Protein AF-A0A386WVN8-F1 (afdb_monomer_lite)

Structure (mmCIF, N/CA/C/O backbone):
data_AF-A0A386WVN8-F1
#
_entry.id   AF-A0A386WVN8-F1
#
loop_
_atom_site.group_PDB
_atom_site.id
_atom_site.type_symbol
_atom_site.label_atom_id
_atom_site.label_alt_id
_atom_site.label_comp_id
_atom_site.label_asym_id
_atom_site.label_entity_id
_atom_site.label_seq_id
_atom_site.pdbx_PDB_ins_code
_atom_site.Cartn_x
_atom_site.Cartn_y
_atom_site.Cartn_z
_atom_site.occupancy
_atom_site.B_iso_or_equiv
_atom_site.auth_seq_id
_atom_site.auth_comp_id
_atom_site.auth_asym_id
_atom_site.auth_atom_id
_atom_site.pdbx_PDB_model_num
ATOM 1 N N . MET A 1 1 ? 14.504 25.979 22.689 1.00 53.88 1 MET A N 1
ATOM 2 C CA . MET A 1 1 ? 13.770 24.844 23.282 1.00 53.88 1 MET A CA 1
ATOM 3 C C . MET A 1 1 ? 13.562 23.811 22.187 1.00 53.88 1 MET A C 1
ATOM 5 O O . MET A 1 1 ? 12.735 24.031 21.316 1.00 53.88 1 MET A O 1
ATOM 9 N N . THR A 1 2 ? 14.384 22.764 22.147 1.00 70.00 2 THR A N 1
ATOM 10 C CA . THR A 1 2 ? 14.218 21.637 21.219 1.00 70.00 2 THR A CA 1
ATOM 11 C C . THR A 1 2 ? 13.253 20.650 21.865 1.00 70.00 2 THR A C 1
ATOM 13 O O . THR A 1 2 ? 13.638 19.952 22.799 1.00 70.00 2 THR A O 1
ATOM 16 N N . SER A 1 3 ? 11.993 20.628 21.428 1.00 70.69 3 SER A N 1
ATOM 17 C CA . SER A 1 3 ? 11.069 19.570 21.837 1.00 70.69 3 SER A CA 1
ATOM 18 C C . SER A 1 3 ? 11.559 18.257 21.242 1.00 70.69 3 SER A C 1
ATOM 20 O O . SER A 1 3 ? 11.435 18.029 20.039 1.00 70.69 3 SER A O 1
ATOM 22 N N . THR A 1 4 ? 12.151 17.414 22.084 1.00 76.81 4 THR A N 1
ATOM 23 C CA . THR A 1 4 ? 12.425 16.016 21.766 1.00 76.81 4 THR A CA 1
ATOM 24 C C . THR A 1 4 ? 11.088 15.363 21.445 1.00 76.81 4 THR A C 1
ATOM 26 O O . THR A 1 4 ? 10.272 15.130 22.331 1.00 76.81 4 THR A O 1
ATOM 29 N N . THR A 1 5 ? 10.823 15.160 20.159 1.00 77.25 5 THR A N 1
ATOM 30 C CA . THR A 1 5 ? 9.641 14.429 19.705 1.00 77.25 5 THR A CA 1
ATOM 31 C C . THR A 1 5 ? 9.936 12.959 19.959 1.00 77.25 5 THR A C 1
ATOM 33 O O . THR A 1 5 ? 10.669 12.341 19.190 1.00 77.25 5 THR A O 1
ATOM 36 N N . GLU A 1 6 ? 9.460 12.423 21.085 1.00 82.00 6 GLU A N 1
ATOM 37 C CA . GLU A 1 6 ? 9.491 10.981 21.326 1.00 82.00 6 GLU A CA 1
ATOM 38 C C . GLU A 1 6 ? 8.760 10.283 20.178 1.00 82.00 6 GLU A C 1
ATOM 40 O O . GLU A 1 6 ? 7.658 10.680 19.789 1.00 82.00 6 GLU A O 1
ATOM 45 N N . ALA A 1 7 ? 9.412 9.280 19.589 1.00 81.31 7 ALA A N 1
ATOM 46 C CA . ALA A 1 7 ? 8.812 8.482 18.536 1.00 81.31 7 ALA A CA 1
ATOM 47 C C . ALA A 1 7 ? 7.538 7.832 19.087 1.00 81.31 7 ALA A C 1
ATOM 49 O O . ALA A 1 7 ? 7.594 7.094 20.072 1.00 81.31 7 ALA A O 1
ATOM 50 N N . GLU A 1 8 ? 6.388 8.133 18.476 1.00 83.25 8 GLU A N 1
ATOM 51 C CA . GLU A 1 8 ? 5.136 7.477 18.846 1.00 83.25 8 GLU A CA 1
ATOM 52 C C . GLU A 1 8 ? 5.317 5.952 18.737 1.00 83.25 8 GLU A C 1
ATOM 54 O O . GLU A 1 8 ? 5.850 5.486 17.724 1.00 83.25 8 GLU A O 1
ATOM 59 N N . PRO A 1 9 ? 4.883 5.173 19.745 1.00 89.88 9 PRO A N 1
ATOM 60 C CA . PRO A 1 9 ? 5.007 3.721 19.712 1.00 89.88 9 PRO A CA 1
ATOM 61 C C . PRO A 1 9 ? 4.261 3.138 18.503 1.00 89.88 9 PRO A C 1
ATOM 63 O O . PRO A 1 9 ? 3.168 3.597 18.155 1.00 89.88 9 PRO A O 1
ATOM 66 N N . ASP A 1 10 ? 4.849 2.123 17.865 1.00 93.88 10 ASP A N 1
ATOM 67 C CA . ASP A 1 10 ? 4.237 1.434 16.729 1.00 93.88 10 ASP A CA 1
ATOM 68 C C . ASP A 1 10 ? 3.003 0.646 17.187 1.00 93.88 10 ASP A C 1
ATOM 70 O O . ASP A 1 10 ? 3.092 -0.262 18.010 1.00 93.88 10 ASP A O 1
ATOM 74 N N . VAL A 1 11 ? 1.840 1.013 16.643 1.00 96.69 11 VAL A N 1
ATOM 75 C CA . VAL A 1 11 ? 0.572 0.304 16.853 1.00 96.69 11 VAL A CA 1
ATOM 76 C C . VAL A 1 11 ? 0.488 -0.882 15.896 1.00 96.69 11 VAL A C 1
ATOM 78 O O . VAL A 1 11 ? 0.666 -0.713 14.687 1.00 96.69 11 VAL A O 1
ATOM 81 N N . THR A 1 12 ? 0.192 -2.058 16.442 1.00 96.25 12 THR A N 1
ATOM 82 C CA . THR A 1 12 ? 0.133 -3.344 15.730 1.00 96.25 12 THR A CA 1
ATOM 83 C C . THR A 1 12 ? -1.304 -3.782 15.422 1.00 96.25 12 THR A C 1
ATOM 85 O O . THR A 1 12 ? -2.267 -3.218 15.942 1.00 96.25 12 THR A O 1
ATOM 88 N N . ASP A 1 13 ? -1.465 -4.823 14.600 1.00 95.44 13 ASP A N 1
ATOM 89 C CA . ASP A 1 13 ? -2.779 -5.430 14.326 1.00 95.44 13 ASP A CA 1
ATOM 90 C C . ASP A 1 13 ? -3.377 -6.122 15.568 1.00 95.44 13 ASP A C 1
ATOM 92 O O . ASP A 1 13 ? -4.600 -6.154 15.745 1.00 95.44 13 ASP A O 1
ATOM 96 N N . ASP A 1 14 ? -2.530 -6.584 16.491 1.00 96.62 14 ASP A N 1
ATOM 97 C CA . ASP A 1 14 ? -2.961 -7.119 17.786 1.00 96.62 14 ASP A CA 1
ATOM 98 C C . ASP A 1 14 ? -3.571 -6.022 18.671 1.00 96.62 14 ASP A C 1
ATOM 100 O O . ASP A 1 14 ? -4.564 -6.256 19.366 1.00 96.62 14 ASP A O 1
ATOM 104 N N . ASP A 1 15 ? -3.036 -4.796 18.611 1.00 97.00 15 ASP A N 1
ATOM 105 C CA . ASP A 1 15 ? -3.606 -3.646 19.320 1.00 97.00 15 ASP A CA 1
ATOM 106 C C . ASP A 1 15 ? -4.994 -3.285 18.794 1.00 97.00 15 ASP A C 1
ATOM 108 O O . ASP A 1 15 ? -5.882 -2.952 19.584 1.00 97.00 15 ASP A O 1
ATOM 112 N N . VAL A 1 16 ? -5.188 -3.365 17.473 1.00 97.81 16 VAL A N 1
ATOM 113 C CA . VAL A 1 16 ? -6.493 -3.152 16.833 1.00 97.81 16 VAL A CA 1
ATOM 114 C C . VAL A 1 16 ? -7.476 -4.222 17.296 1.00 97.81 16 VAL A C 1
ATOM 116 O O . VAL A 1 16 ? -8.523 -3.879 17.839 1.00 97.81 16 VAL A O 1
ATOM 119 N N . THR A 1 17 ? -7.095 -5.498 17.196 1.00 97.25 17 THR A N 1
ATOM 120 C CA . THR A 1 17 ? -7.925 -6.640 17.617 1.00 97.25 17 THR A CA 1
ATOM 121 C C . THR A 1 17 ? -8.328 -6.537 19.090 1.00 97.25 17 THR A C 1
ATOM 123 O O . THR A 1 17 ? -9.476 -6.795 19.454 1.00 97.25 17 THR A O 1
ATOM 126 N N . ARG A 1 18 ? -7.394 -6.141 19.964 1.00 97.88 18 ARG A N 1
ATOM 127 C CA . ARG A 1 18 ? -7.670 -5.917 21.388 1.00 97.88 18 ARG A CA 1
ATOM 128 C C . A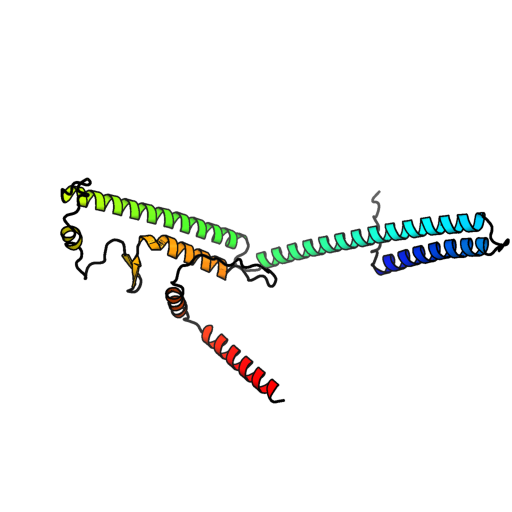RG A 1 18 ? -8.667 -4.779 21.596 1.00 97.88 18 ARG A C 1
ATOM 130 O O . ARG A 1 18 ? -9.622 -4.951 22.344 1.00 97.88 18 ARG A O 1
ATOM 137 N N . ALA A 1 19 ? -8.469 -3.640 20.934 1.00 96.75 19 ALA A N 1
ATOM 138 C CA . ALA A 1 19 ? -9.358 -2.491 21.083 1.00 96.75 19 ALA A CA 1
ATOM 139 C C . ALA A 1 19 ? -10.767 -2.760 20.521 1.00 96.75 19 ALA A C 1
ATOM 141 O O . ALA A 1 19 ? -11.752 -2.277 21.075 1.00 96.75 19 ALA A O 1
ATOM 142 N N . GLU A 1 20 ? -10.878 -3.541 19.445 1.00 98.06 20 GLU A N 1
ATOM 143 C CA . GLU A 1 20 ? -12.162 -3.994 18.903 1.00 98.06 20 GLU A CA 1
ATOM 144 C C . GLU A 1 20 ? -12.883 -4.934 19.868 1.00 98.06 20 GLU A C 1
ATOM 146 O O . GLU A 1 20 ? -14.073 -4.752 20.111 1.00 98.06 20 GLU A O 1
ATOM 151 N N . ARG A 1 21 ? -12.158 -5.872 20.487 1.00 98.25 21 ARG A N 1
ATOM 152 C 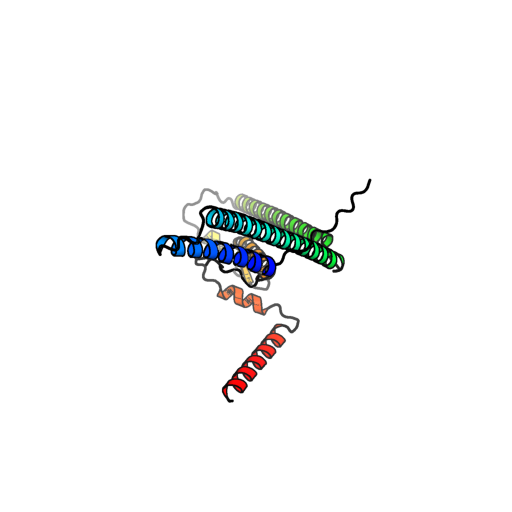CA . ARG A 1 21 ? -12.718 -6.758 21.512 1.00 98.25 21 ARG A CA 1
ATOM 153 C C . ARG A 1 21 ? -13.249 -5.981 22.714 1.00 98.25 21 ARG A C 1
ATOM 155 O O . ARG A 1 21 ? -14.386 -6.203 23.105 1.00 98.25 21 ARG A O 1
ATOM 162 N N . GLU A 1 22 ? -12.477 -5.021 23.231 1.00 97.62 22 GLU A N 1
ATOM 163 C CA . GLU A 1 22 ? -12.923 -4.122 24.309 1.00 97.62 22 GLU A CA 1
ATOM 164 C C . GLU A 1 22 ? -14.211 -3.367 23.923 1.00 97.62 22 GLU A C 1
ATOM 166 O O . GLU A 1 22 ? -15.094 -3.162 24.756 1.00 97.62 22 GLU A O 1
ATOM 171 N N . ALA A 1 23 ? -14.342 -2.951 22.658 1.00 97.75 23 ALA A N 1
ATOM 172 C CA . ALA A 1 23 ? -15.543 -2.280 22.167 1.00 97.75 23 ALA A CA 1
ATOM 173 C C . ALA A 1 23 ? -16.754 -3.222 22.065 1.00 97.75 23 ALA A C 1
ATOM 175 O O . ALA A 1 23 ? -17.865 -2.795 22.383 1.00 97.75 23 ALA A O 1
ATOM 176 N N . THR A 1 24 ? -16.551 -4.475 21.649 1.00 97.94 24 THR A N 1
ATOM 177 C CA . THR A 1 24 ? -17.599 -5.506 21.612 1.00 97.94 24 THR A CA 1
ATOM 178 C C . THR A 1 24 ? -18.059 -5.886 23.017 1.00 97.94 24 THR A C 1
ATOM 180 O O . THR A 1 24 ? -19.253 -5.825 23.284 1.00 97.94 24 THR A O 1
ATOM 183 N N . GLU A 1 25 ? -17.136 -6.170 23.938 1.00 97.44 25 GLU A N 1
ATOM 184 C CA . GLU A 1 25 ? -17.455 -6.509 25.334 1.00 97.44 25 GLU A CA 1
ATOM 185 C C . GLU A 1 25 ? -18.249 -5.382 26.021 1.00 97.44 25 GLU A C 1
ATOM 187 O O . GLU A 1 25 ? -19.213 -5.627 26.746 1.00 97.44 25 GLU A O 1
ATOM 192 N N . ALA A 1 26 ? -17.894 -4.119 25.758 1.00 97.50 26 ALA A N 1
ATOM 193 C CA . ALA A 1 26 ? -18.628 -2.976 26.295 1.00 97.50 26 ALA A CA 1
ATOM 194 C C . ALA A 1 26 ? -20.035 -2.818 25.687 1.00 97.50 26 ALA A C 1
ATOM 196 O O . ALA A 1 26 ? -20.926 -2.306 26.364 1.00 97.50 26 ALA A O 1
ATOM 197 N N . ALA A 1 27 ? -20.247 -3.236 24.435 1.00 97.81 27 ALA A N 1
ATOM 198 C CA . ALA A 1 27 ? -21.572 -3.257 23.816 1.00 97.81 27 ALA A CA 1
ATOM 199 C C . ALA A 1 27 ? -22.438 -4.386 24.397 1.00 97.81 27 ALA A C 1
ATOM 201 O O . ALA A 1 27 ? -23.568 -4.130 24.805 1.00 97.81 27 ALA A O 1
ATOM 202 N N . GLU A 1 28 ? -21.877 -5.589 24.537 1.00 97.94 28 GLU A N 1
ATOM 203 C CA . GLU A 1 28 ? -22.549 -6.738 25.157 1.00 97.94 28 GLU A CA 1
ATOM 204 C C . GLU A 1 28 ? -22.969 -6.442 26.606 1.00 97.94 28 GLU A C 1
ATOM 206 O O . GLU A 1 28 ? -24.041 -6.860 27.040 1.00 97.94 28 GLU A O 1
ATOM 211 N N . LEU A 1 29 ? -22.173 -5.664 27.351 1.00 98.12 29 LEU A N 1
ATOM 212 C CA . LEU A 1 29 ? -22.535 -5.217 28.698 1.00 98.12 29 LEU A CA 1
ATOM 213 C C . LEU A 1 29 ? -23.787 -4.325 28.709 1.00 98.12 29 LEU A C 1
ATOM 215 O O . LEU A 1 29 ? -24.600 -4.432 29.626 1.00 98.12 29 LEU A O 1
ATOM 219 N N . VAL A 1 30 ? -23.944 -3.439 27.719 1.00 98.50 30 VAL A N 1
ATOM 220 C CA . VAL A 1 30 ? -25.146 -2.597 27.598 1.00 98.50 30 VAL A CA 1
ATOM 221 C C . VAL A 1 30 ? -26.360 -3.470 27.313 1.00 98.50 30 VAL A C 1
ATOM 223 O O . VAL A 1 30 ? -27.354 -3.353 28.026 1.00 98.50 30 VAL A O 1
ATOM 226 N N . ASP A 1 31 ? -26.253 -4.371 26.336 1.00 98.44 31 ASP A N 1
ATOM 227 C CA . ASP A 1 31 ? -27.343 -5.271 25.951 1.00 98.44 31 ASP A CA 1
ATOM 228 C C . ASP A 1 31 ? -27.780 -6.145 27.139 1.00 98.44 31 ASP A C 1
ATOM 230 O O . ASP A 1 31 ? -28.967 -6.215 27.458 1.00 98.44 31 ASP A O 1
ATOM 234 N N . ALA A 1 32 ? -26.821 -6.705 27.886 1.00 98.25 32 ALA A N 1
ATOM 235 C CA . ALA A 1 32 ? -27.095 -7.512 29.073 1.00 98.25 32 ALA A CA 1
ATOM 236 C C . ALA A 1 32 ? -27.790 -6.724 30.201 1.00 98.25 32 ALA A C 1
ATOM 238 O O . ALA A 1 32 ? -28.643 -7.270 30.905 1.00 98.25 32 ALA A O 1
ATOM 239 N N . LEU A 1 33 ? -27.442 -5.447 30.407 1.00 98.06 33 LEU A N 1
ATOM 240 C CA . LEU A 1 33 ? -28.123 -4.596 31.391 1.00 98.06 33 LEU A CA 1
ATOM 241 C C . LEU A 1 33 ? -29.544 -4.232 30.942 1.00 98.06 33 LEU A C 1
ATOM 243 O O . LEU A 1 33 ? -30.454 -4.206 31.769 1.00 98.06 33 LEU A O 1
ATOM 247 N N . GLU A 1 34 ? -29.748 -3.973 29.651 1.00 98.12 34 GLU A N 1
ATOM 248 C CA . GLU A 1 34 ? -31.073 -3.681 29.099 1.00 98.12 34 GLU A CA 1
ATOM 249 C C . GLU A 1 34 ? -32.007 -4.901 29.132 1.00 98.12 34 GLU A C 1
ATOM 251 O O . GLU A 1 34 ? -33.194 -4.749 29.434 1.00 98.12 34 GLU A O 1
ATOM 256 N N . ASP A 1 35 ? -31.485 -6.103 28.877 1.00 98.62 35 ASP A N 1
ATOM 257 C CA . ASP A 1 35 ? -32.246 -7.353 28.986 1.00 98.62 35 ASP A CA 1
ATOM 258 C C . ASP A 1 35 ? -32.683 -7.628 30.429 1.00 98.62 35 ASP A C 1
ATOM 260 O O . ASP A 1 35 ? -33.853 -7.921 30.667 1.00 98.62 35 ASP A O 1
ATOM 264 N N . ARG A 1 36 ? -31.806 -7.406 31.417 1.00 98.50 36 ARG A N 1
ATOM 265 C CA . ARG A 1 36 ? -32.181 -7.516 32.839 1.00 98.50 36 ARG A CA 1
ATOM 266 C C . ARG A 1 36 ? -33.331 -6.579 33.217 1.00 98.50 36 ARG A C 1
ATOM 268 O O . ARG A 1 36 ? -34.237 -6.987 33.939 1.00 98.50 36 ARG A O 1
ATOM 275 N N . VAL A 1 37 ? -33.338 -5.347 32.699 1.00 98.50 37 VAL A N 1
ATOM 276 C CA . VAL A 1 37 ? -34.461 -4.415 32.910 1.00 98.50 37 VAL A CA 1
ATOM 277 C C . VAL A 1 37 ? -35.746 -4.922 32.245 1.00 98.50 37 VAL A C 1
ATOM 279 O O . VAL A 1 37 ? -36.814 -4.811 32.846 1.00 98.50 37 VAL A O 1
ATOM 282 N N . ARG A 1 38 ? -35.676 -5.511 31.039 1.00 98.50 38 ARG A N 1
ATOM 283 C CA . ARG A 1 38 ? -36.843 -6.150 30.388 1.00 98.50 38 ARG A CA 1
ATOM 284 C C . ARG A 1 38 ? -37.397 -7.319 31.196 1.00 98.50 38 ARG A C 1
ATOM 286 O O . ARG A 1 38 ? -38.615 -7.475 31.246 1.00 98.50 38 ARG A O 1
ATOM 293 N N . ASP A 1 39 ? -36.524 -8.086 31.840 1.00 98.38 39 ASP A N 1
ATOM 294 C CA . ASP A 1 39 ? -36.890 -9.224 32.687 1.00 98.38 39 ASP A CA 1
ATOM 295 C C . ASP A 1 39 ? -37.452 -8.810 34.063 1.00 98.38 39 ASP A C 1
ATOM 297 O O . ASP A 1 39 ? -37.889 -9.662 34.838 1.00 98.38 39 ASP A O 1
ATOM 301 N N . GLY A 1 40 ? -37.494 -7.506 34.364 1.00 98.25 40 GLY A N 1
ATOM 302 C CA . GLY A 1 40 ? -38.048 -6.963 35.607 1.00 98.25 40 GLY A CA 1
ATOM 303 C C . GLY A 1 40 ? -37.050 -6.888 36.765 1.00 98.25 40 GLY A C 1
ATOM 304 O O . GLY A 1 40 ? -37.460 -6.878 37.924 1.00 98.25 40 GLY A O 1
ATOM 305 N N . ASP A 1 41 ? -35.745 -6.857 36.484 1.00 98.50 41 ASP A N 1
ATOM 306 C CA . ASP A 1 41 ? -34.717 -6.661 37.505 1.00 98.50 41 ASP A CA 1
ATOM 307 C C . ASP A 1 41 ? -34.629 -5.190 37.950 1.00 98.50 41 ASP A C 1
ATOM 309 O O . ASP A 1 41 ? -33.894 -4.380 37.379 1.00 98.50 41 ASP A O 1
ATOM 313 N N . ASP A 1 42 ? -35.343 -4.863 39.029 1.00 98.31 42 ASP A N 1
ATOM 314 C CA . ASP A 1 42 ? -35.368 -3.525 39.639 1.00 98.31 42 ASP A CA 1
ATOM 315 C C . ASP A 1 42 ? -34.019 -3.089 40.254 1.00 98.31 42 ASP A C 1
ATOM 317 O O . ASP A 1 42 ? -33.874 -1.943 40.688 1.00 98.31 42 ASP A O 1
ATOM 321 N N . SER A 1 43 ? -33.017 -3.977 40.327 1.00 98.38 43 SER A N 1
ATOM 322 C CA . SER A 1 43 ? -31.682 -3.615 40.825 1.00 98.38 43 SER A CA 1
ATOM 323 C C . SER A 1 43 ? -30.840 -2.851 39.800 1.00 98.38 43 SER A C 1
ATOM 325 O O . SER A 1 43 ? -29.862 -2.200 40.185 1.00 98.38 43 SER A O 1
ATOM 327 N N . VAL A 1 44 ? -31.201 -2.914 38.511 1.00 98.62 44 VAL A N 1
ATOM 328 C CA . VAL A 1 44 ? -30.506 -2.186 37.445 1.00 98.62 44 VAL A CA 1
ATOM 329 C C . VAL A 1 44 ? -31.024 -0.754 37.371 1.00 98.62 44 VAL A C 1
ATOM 331 O O . VAL A 1 44 ? -32.196 -0.506 37.097 1.00 98.62 44 VAL A O 1
ATOM 334 N N . THR A 1 45 ? -30.137 0.215 37.592 1.00 98.50 45 THR A N 1
ATOM 335 C CA . THR A 1 45 ? -30.516 1.634 37.589 1.00 98.50 45 THR A CA 1
ATOM 336 C C . THR A 1 45 ? -30.302 2.283 36.217 1.00 98.50 45 THR A C 1
ATOM 338 O O . THR A 1 45 ? -29.402 1.881 35.472 1.00 98.50 45 THR A O 1
ATOM 341 N N . PRO A 1 46 ? -31.058 3.347 35.874 1.00 98.31 46 PRO A N 1
ATOM 342 C CA . PRO A 1 46 ? -30.820 4.113 34.648 1.00 98.31 46 PRO A CA 1
ATOM 343 C C . PRO A 1 46 ? -29.377 4.628 34.524 1.00 98.31 46 PRO A C 1
ATOM 345 O O . PRO A 1 46 ? -28.804 4.611 33.435 1.00 98.31 46 PRO A O 1
ATOM 348 N N . ASP A 1 47 ? -28.765 5.017 35.646 1.00 98.44 47 ASP A N 1
ATOM 349 C CA . ASP A 1 47 ? -27.384 5.503 35.681 1.00 98.44 47 ASP A CA 1
ATOM 350 C C . ASP A 1 47 ? -26.373 4.419 35.283 1.00 98.44 47 ASP A C 1
ATOM 352 O O . ASP A 1 47 ? -25.387 4.724 34.614 1.00 98.44 47 ASP A O 1
ATOM 356 N N . GLN A 1 48 ? -26.604 3.151 35.648 1.00 98.12 48 GLN A N 1
ATOM 357 C CA . GLN A 1 48 ? -25.730 2.039 35.252 1.00 98.12 48 GLN A CA 1
ATOM 358 C C . GLN A 1 48 ? -25.763 1.809 33.739 1.00 98.12 48 GLN A C 1
ATOM 360 O O . GLN A 1 48 ? -24.714 1.615 33.123 1.00 98.12 48 GLN A O 1
ATOM 365 N N . ILE A 1 49 ? -26.950 1.881 33.131 1.00 98.19 49 ILE A N 1
ATOM 366 C CA . ILE A 1 49 ? -27.106 1.760 31.676 1.00 98.19 49 ILE A CA 1
ATOM 367 C C . ILE A 1 49 ? -26.409 2.929 30.975 1.00 98.19 49 ILE A C 1
ATOM 369 O O . ILE A 1 49 ? -25.675 2.717 30.010 1.00 98.19 49 ILE A O 1
ATOM 373 N N . GLU A 1 50 ? -26.576 4.159 31.466 1.00 98.38 50 GLU A N 1
ATOM 374 C CA . GLU A 1 50 ? -25.937 5.330 30.857 1.00 98.38 50 GLU A CA 1
ATOM 375 C C . GLU A 1 50 ? -24.405 5.297 30.989 1.00 98.38 50 GLU A C 1
ATOM 377 O O . GLU A 1 50 ? -23.683 5.639 30.044 1.00 98.38 50 GLU A O 1
ATOM 382 N N . GLN A 1 51 ? -23.886 4.810 32.121 1.00 97.69 51 GLN A N 1
ATOM 383 C CA . GLN A 1 51 ? -22.454 4.560 32.307 1.00 97.69 51 GLN A CA 1
ATOM 384 C C . GLN A 1 51 ? -21.934 3.500 31.329 1.00 97.69 51 GLN A C 1
ATOM 386 O O . GLN A 1 51 ? -20.916 3.731 30.673 1.00 97.69 51 GLN A O 1
ATOM 391 N N . ALA A 1 52 ? -22.640 2.376 31.174 1.00 97.88 52 ALA A N 1
ATOM 392 C CA . ALA A 1 52 ? -22.266 1.325 30.229 1.00 97.88 52 ALA A CA 1
ATOM 393 C C . ALA A 1 52 ? -22.305 1.824 28.773 1.00 97.88 52 ALA A C 1
ATOM 395 O O . ALA A 1 52 ? -21.364 1.597 28.012 1.00 97.88 52 ALA A O 1
ATOM 396 N N . ARG A 1 53 ? -23.327 2.603 28.392 1.00 98.50 53 ARG A N 1
ATOM 397 C CA . ARG A 1 53 ? -23.423 3.234 27.063 1.00 98.50 53 ARG A CA 1
ATOM 398 C C . ARG A 1 53 ? -22.273 4.201 26.802 1.00 98.50 53 ARG A C 1
ATOM 400 O O . ARG A 1 53 ? -21.689 4.199 25.714 1.00 98.50 53 ARG A O 1
ATOM 407 N N . SER A 1 54 ? -21.926 5.014 27.798 1.00 97.81 54 SER A N 1
ATOM 408 C CA . SER A 1 54 ? -20.794 5.941 27.726 1.00 97.81 54 SER A CA 1
ATOM 409 C C . SER A 1 54 ? -19.468 5.195 27.557 1.00 97.81 54 SER A C 1
ATOM 411 O O . SER A 1 54 ? -18.658 5.567 26.701 1.00 97.81 54 SER A O 1
ATOM 413 N N . LEU A 1 55 ? -19.276 4.105 28.309 1.00 97.25 55 LEU A N 1
ATOM 414 C CA . LEU A 1 55 ? -18.117 3.222 28.193 1.00 97.25 55 LEU A CA 1
ATOM 415 C C . LEU A 1 55 ? -18.029 2.597 26.795 1.00 97.25 55 LEU A C 1
ATOM 417 O O . LEU A 1 55 ? -16.983 2.700 26.155 1.00 97.25 55 LEU A O 1
ATOM 421 N N . GLY A 1 56 ? -19.127 2.041 26.276 1.00 96.75 56 GLY A N 1
ATOM 422 C CA 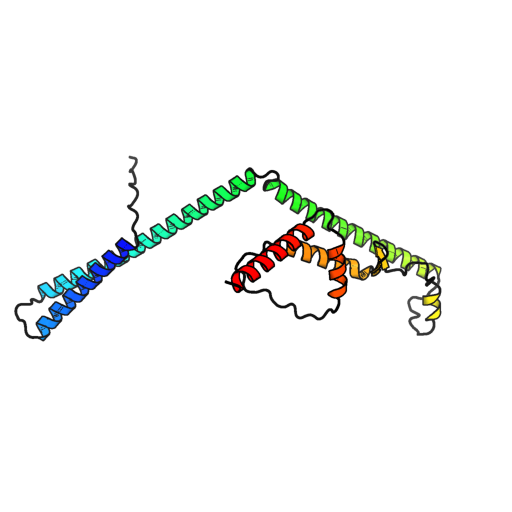. GLY A 1 56 ? -19.188 1.459 24.932 1.00 96.75 56 GLY A CA 1
ATOM 423 C C . GLY A 1 56 ? -18.875 2.472 23.830 1.00 96.75 56 GLY A C 1
ATOM 424 O O . GLY A 1 56 ? -18.072 2.203 22.930 1.00 96.75 56 GLY A O 1
ATOM 425 N N . ARG A 1 57 ? -19.419 3.695 23.924 1.00 98.19 57 ARG A N 1
ATOM 426 C CA . ARG A 1 57 ? -19.090 4.785 22.987 1.00 98.19 57 ARG A CA 1
ATOM 427 C C . ARG A 1 57 ? -17.598 5.121 23.023 1.00 98.19 57 ARG A C 1
ATOM 429 O O . ARG A 1 57 ? -16.993 5.305 21.964 1.00 98.19 57 ARG A O 1
ATOM 436 N N . PHE A 1 58 ? -17.003 5.206 24.210 1.00 98.25 58 PHE A N 1
ATOM 437 C CA . PHE A 1 58 ? -15.583 5.513 24.360 1.00 98.25 58 PHE A CA 1
ATOM 438 C C . PHE A 1 58 ? -14.682 4.381 23.843 1.00 98.25 58 PHE A C 1
ATOM 440 O O . PHE A 1 58 ? -13.737 4.652 23.098 1.00 98.25 58 PHE A O 1
ATOM 447 N N . ALA A 1 59 ? -14.999 3.123 24.160 1.00 97.44 59 ALA A N 1
ATOM 448 C CA . ALA A 1 59 ? -14.276 1.950 23.670 1.00 97.44 59 ALA A CA 1
ATOM 449 C C . ALA A 1 59 ? -14.291 1.885 22.134 1.00 97.44 59 ALA A C 1
ATOM 451 O O . ALA A 1 59 ? -13.243 1.739 21.503 1.00 97.44 59 ALA A O 1
ATOM 452 N N . ARG A 1 60 ? -15.445 2.150 21.507 1.00 97.75 60 ARG A N 1
ATOM 453 C CA . ARG A 1 60 ? -15.563 2.235 20.043 1.00 97.75 60 ARG A CA 1
ATOM 454 C C . ARG A 1 60 ? -14.689 3.336 19.437 1.00 97.75 60 ARG A C 1
ATOM 456 O O . ARG A 1 60 ? -14.045 3.115 18.412 1.00 97.75 60 ARG A O 1
ATOM 463 N N . LEU A 1 61 ? -14.654 4.525 20.043 1.00 97.94 61 LEU A N 1
ATOM 464 C CA . LEU A 1 61 ? -13.787 5.616 19.578 1.00 97.94 61 LEU A CA 1
ATOM 465 C C . LEU A 1 61 ? -12.305 5.252 19.705 1.00 97.94 61 LEU A C 1
ATOM 467 O O . LEU A 1 61 ? -11.523 5.560 18.804 1.00 97.94 61 LEU A O 1
ATOM 471 N N . ARG A 1 62 ? -11.921 4.566 20.787 1.00 98.25 62 ARG A N 1
ATOM 472 C CA . ARG A 1 62 ? -10.561 4.045 20.958 1.00 98.25 62 ARG A CA 1
ATOM 473 C C . ARG A 1 62 ? -10.211 3.019 19.887 1.00 98.25 62 ARG A C 1
ATOM 475 O O . ARG A 1 62 ? -9.171 3.185 19.261 1.00 98.25 62 ARG A O 1
ATOM 482 N N . ALA A 1 63 ? -11.076 2.044 19.614 1.00 97.75 63 ALA A N 1
ATOM 483 C CA . ALA A 1 63 ? -10.868 1.064 18.546 1.00 97.75 63 ALA A CA 1
ATOM 484 C C . ALA A 1 63 ? -10.631 1.743 17.188 1.00 97.75 63 ALA A C 1
ATOM 486 O O . ALA A 1 63 ? -9.6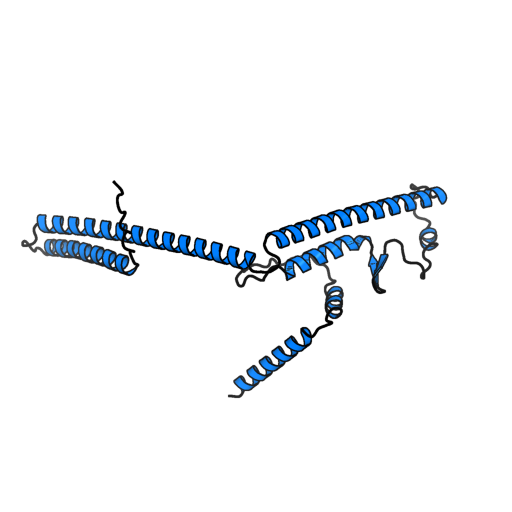34 1.480 16.518 1.00 97.75 63 ALA A O 1
ATOM 487 N N . GLN A 1 64 ? -11.473 2.720 16.831 1.00 96.88 64 GLN A N 1
ATOM 488 C CA . GLN A 1 64 ? -11.306 3.497 15.598 1.00 96.88 64 GLN A CA 1
ATOM 489 C C . GLN A 1 64 ? -9.993 4.288 15.565 1.00 96.88 64 GLN A C 1
ATOM 491 O O . GLN A 1 64 ? -9.340 4.372 14.523 1.00 96.88 64 GLN A O 1
ATOM 496 N N . ALA A 1 65 ? -9.601 4.898 16.685 1.00 97.06 65 ALA A N 1
ATOM 497 C CA . ALA A 1 65 ? -8.349 5.635 16.779 1.00 97.06 65 ALA A CA 1
ATOM 498 C C . ALA A 1 65 ? -7.133 4.705 16.634 1.00 97.06 65 ALA A C 1
ATOM 500 O O . ALA A 1 65 ? -6.196 5.055 15.915 1.00 97.06 65 ALA A O 1
ATOM 501 N N . THR A 1 66 ? -7.161 3.530 17.267 1.00 97.00 66 THR A N 1
ATOM 502 C CA . THR A 1 66 ? -6.122 2.498 17.158 1.00 97.00 66 THR A CA 1
ATOM 503 C C . THR A 1 66 ? -6.012 1.987 15.725 1.00 97.00 66 THR A C 1
ATOM 505 O O . THR A 1 66 ? -4.918 2.019 15.170 1.00 97.00 66 THR A O 1
ATOM 508 N N . ALA A 1 67 ? -7.131 1.660 15.072 1.00 96.56 67 ALA A N 1
ATOM 509 C CA . ALA A 1 67 ? -7.152 1.253 13.665 1.00 96.56 67 ALA A CA 1
ATOM 510 C C . ALA A 1 67 ? -6.533 2.322 12.745 1.00 96.56 67 ALA A C 1
ATOM 512 O O . ALA A 1 67 ? -5.638 2.041 11.952 1.00 96.56 67 ALA A O 1
ATOM 513 N N . ARG A 1 68 ? -6.918 3.597 12.908 1.00 96.44 68 ARG A N 1
ATOM 514 C CA . ARG A 1 68 ? -6.321 4.711 12.144 1.00 96.44 68 ARG A CA 1
ATOM 515 C C . ARG A 1 68 ? -4.832 4.912 12.429 1.00 96.44 68 ARG A C 1
ATOM 517 O O . ARG A 1 68 ? -4.117 5.447 11.582 1.00 96.44 68 ARG A O 1
ATOM 524 N N . LYS A 1 69 ? -4.356 4.589 13.633 1.00 95.69 69 LYS A N 1
ATOM 525 C CA . LYS A 1 69 ? -2.923 4.631 13.957 1.00 95.69 69 LYS A CA 1
ATOM 526 C C . LYS A 1 69 ? -2.182 3.478 13.282 1.00 95.69 69 LYS A C 1
ATOM 528 O O . LYS A 1 69 ? -1.190 3.757 12.619 1.00 95.69 69 LYS A O 1
ATOM 533 N N . ALA A 1 70 ? -2.702 2.254 13.361 1.00 95.69 70 ALA A N 1
ATOM 534 C CA . ALA A 1 70 ? -2.130 1.082 12.699 1.00 95.69 70 ALA A CA 1
ATOM 535 C C . ALA A 1 70 ? -1.985 1.297 11.181 1.00 95.69 70 ALA A C 1
ATOM 537 O O . ALA A 1 70 ? -0.902 1.110 10.632 1.00 95.69 70 ALA A O 1
ATOM 538 N N . GLU A 1 71 ? -3.021 1.816 10.514 1.00 93.50 71 GLU A N 1
ATOM 539 C CA . GLU A 1 71 ? -2.966 2.130 9.077 1.00 93.50 71 GLU A CA 1
ATOM 540 C C . GLU A 1 71 ? -1.898 3.180 8.735 1.00 93.50 71 GLU A C 1
ATOM 542 O O . GLU A 1 71 ? -1.148 3.036 7.767 1.00 93.50 71 GLU A O 1
ATOM 547 N N . ARG A 1 72 ? -1.765 4.229 9.557 1.00 93.00 72 ARG A N 1
ATOM 548 C CA . ARG A 1 72 ? -0.702 5.231 9.376 1.00 93.00 72 ARG A CA 1
ATOM 549 C C . ARG A 1 72 ? 0.690 4.632 9.572 1.00 93.00 72 ARG A C 1
ATOM 551 O O . ARG A 1 72 ? 1.604 4.998 8.834 1.00 93.00 72 ARG A O 1
ATOM 558 N N . THR A 1 73 ? 0.851 3.717 10.526 1.00 94.19 73 THR A N 1
ATOM 559 C CA . THR A 1 73 ? 2.106 2.989 10.744 1.00 94.19 73 THR A CA 1
ATOM 560 C C . THR A 1 73 ? 2.447 2.103 9.547 1.00 94.19 73 THR A C 1
ATOM 562 O O . THR A 1 73 ? 3.562 2.202 9.035 1.00 94.19 73 THR A O 1
ATOM 565 N N . LYS A 1 74 ? 1.488 1.325 9.029 1.00 92.19 74 LYS A N 1
ATOM 566 C CA . LYS A 1 74 ? 1.662 0.496 7.822 1.00 92.19 74 LYS A CA 1
ATOM 567 C C . LYS A 1 74 ? 2.073 1.329 6.611 1.00 92.19 74 LYS A C 1
ATOM 569 O O . LYS A 1 74 ? 3.044 1.005 5.931 1.00 92.19 74 LYS A O 1
ATOM 574 N N . GLU A 1 75 ? 1.390 2.445 6.365 1.00 90.94 75 GLU A N 1
ATOM 575 C CA . GLU A 1 75 ? 1.719 3.339 5.252 1.00 90.94 75 GLU A CA 1
ATOM 576 C C . GLU A 1 75 ? 3.110 3.973 5.411 1.00 90.94 75 GLU A C 1
ATOM 578 O O . GLU A 1 75 ? 3.859 4.084 4.437 1.00 90.94 75 GLU A O 1
ATOM 583 N N . ARG A 1 76 ? 3.497 4.355 6.635 1.00 93.12 76 ARG A N 1
ATOM 584 C CA . ARG A 1 76 ? 4.847 4.855 6.932 1.00 93.12 76 ARG A CA 1
ATOM 585 C C . ARG A 1 76 ? 5.911 3.795 6.640 1.00 93.12 76 ARG A C 1
ATOM 587 O O . ARG A 1 76 ? 6.874 4.102 5.940 1.00 93.12 76 ARG A O 1
ATOM 594 N N . GLN A 1 77 ? 5.721 2.569 7.124 1.00 92.88 77 GLN A N 1
ATOM 595 C CA . GLN A 1 77 ? 6.637 1.449 6.882 1.00 92.88 77 GLN A CA 1
ATOM 596 C C . GLN A 1 77 ? 6.746 1.130 5.385 1.00 92.88 77 GLN A C 1
ATOM 598 O O . GLN A 1 77 ? 7.849 0.986 4.863 1.00 92.88 77 GLN A O 1
ATOM 603 N N . ARG A 1 78 ? 5.621 1.124 4.656 1.00 91.62 78 ARG A N 1
ATOM 604 C CA . ARG A 1 78 ? 5.595 0.933 3.198 1.00 91.62 78 ARG A CA 1
ATOM 605 C C . ARG A 1 78 ? 6.416 1.993 2.465 1.00 91.62 78 ARG A C 1
ATOM 607 O O . ARG A 1 78 ? 7.191 1.660 1.574 1.00 91.62 78 ARG A O 1
ATOM 614 N N . ARG A 1 79 ? 6.272 3.270 2.835 1.00 91.06 79 ARG A N 1
ATOM 615 C CA . ARG A 1 79 ? 7.058 4.367 2.242 1.00 91.06 79 ARG A CA 1
ATOM 616 C C . ARG A 1 79 ? 8.548 4.225 2.526 1.00 91.06 79 ARG A C 1
ATOM 618 O O . ARG A 1 79 ? 9.343 4.389 1.609 1.00 91.06 79 ARG A O 1
ATOM 625 N N . GLN A 1 80 ? 8.911 3.886 3.761 1.00 94.81 80 GLN A N 1
ATOM 626 C CA . GLN A 1 80 ? 10.306 3.646 4.136 1.00 94.81 80 GLN A CA 1
ATOM 627 C C . GLN A 1 80 ? 10.912 2.490 3.331 1.00 94.81 80 GLN A C 1
ATOM 629 O O . GLN A 1 80 ? 12.001 2.645 2.785 1.00 94.81 80 GLN A O 1
ATOM 634 N N . ALA A 1 81 ? 10.185 1.380 3.177 1.00 92.06 81 ALA A N 1
ATOM 635 C CA . ALA A 1 81 ? 10.623 0.247 2.364 1.00 92.06 81 ALA A CA 1
ATOM 636 C C . ALA A 1 81 ? 10.797 0.623 0.881 1.00 92.06 81 ALA A C 1
ATOM 638 O O . ALA A 1 81 ? 11.786 0.244 0.258 1.00 92.06 81 ALA A O 1
ATOM 639 N N . LEU A 1 82 ? 9.882 1.418 0.311 1.00 85.94 82 LEU A N 1
ATOM 640 C CA . LEU A 1 82 ? 10.009 1.914 -1.066 1.00 85.94 82 LEU A CA 1
ATOM 641 C C . LEU A 1 82 ? 11.223 2.833 -1.245 1.00 85.94 82 LEU A C 1
ATOM 643 O O . LEU A 1 82 ? 11.890 2.786 -2.277 1.00 85.94 82 LEU A O 1
ATOM 647 N N . GLU A 1 83 ? 11.517 3.675 -0.259 1.00 91.56 83 GLU A N 1
ATOM 648 C CA . GLU A 1 83 ? 12.671 4.572 -0.299 1.00 91.56 83 GLU A CA 1
ATOM 649 C C . GLU A 1 83 ? 14.000 3.817 -0.158 1.00 91.56 83 GLU A C 1
ATOM 651 O O . GLU A 1 83 ? 14.962 4.120 -0.872 1.00 91.56 83 GLU A O 1
ATOM 656 N N . GLN A 1 84 ? 14.033 2.781 0.684 1.00 94.44 84 GLN A N 1
ATOM 657 C CA . GLN A 1 84 ? 15.156 1.847 0.781 1.00 94.44 84 GLN A CA 1
ATOM 658 C C . GLN A 1 84 ? 15.374 1.115 -0.546 1.00 94.44 84 GLN A C 1
ATOM 660 O O . GLN A 1 84 ? 16.455 1.225 -1.118 1.00 94.44 84 GLN A O 1
ATOM 665 N N . ALA A 1 85 ? 14.332 0.497 -1.110 1.00 88.50 85 ALA A N 1
ATOM 666 C CA . ALA A 1 85 ? 14.413 -0.192 -2.399 1.00 88.50 85 ALA A CA 1
ATOM 667 C C . ALA A 1 85 ? 14.873 0.743 -3.531 1.00 88.50 85 ALA A C 1
ATOM 669 O O . ALA A 1 85 ? 15.723 0.385 -4.344 1.00 88.50 85 ALA A O 1
ATOM 670 N N . ARG A 1 86 ? 14.371 1.986 -3.567 1.00 87.00 86 ARG A N 1
ATOM 671 C CA . ARG A 1 86 ? 14.826 3.002 -4.530 1.00 87.00 86 ARG A CA 1
ATOM 672 C C . ARG A 1 86 ? 16.313 3.315 -4.367 1.00 87.00 86 ARG A C 1
ATOM 674 O O . ARG A 1 86 ? 16.998 3.550 -5.360 1.00 87.00 86 ARG A O 1
ATOM 681 N N . THR A 1 87 ? 16.802 3.366 -3.134 1.00 90.88 87 THR A N 1
ATOM 682 C CA . THR A 1 87 ? 18.217 3.620 -2.841 1.00 90.88 87 THR A CA 1
ATOM 683 C C . THR A 1 87 ? 19.085 2.440 -3.264 1.00 90.88 87 THR A C 1
ATOM 685 O O . THR A 1 87 ? 20.081 2.661 -3.946 1.00 90.88 87 THR A O 1
ATOM 688 N N . GLU A 1 88 ? 18.668 1.211 -2.964 1.00 88.69 88 GLU A N 1
ATOM 689 C CA . GLU A 1 88 ? 19.350 -0.017 -3.391 1.00 88.69 88 GLU A CA 1
ATOM 690 C C . GLU A 1 88 ? 19.435 -0.131 -4.916 1.00 88.69 88 GLU A C 1
ATOM 692 O O . GLU A 1 88 ? 20.501 -0.431 -5.449 1.00 88.69 88 GLU A O 1
ATOM 697 N N . ILE A 1 89 ? 18.343 0.169 -5.633 1.00 82.44 89 ILE A N 1
ATOM 698 C CA . ILE A 1 89 ? 18.334 0.193 -7.103 1.00 82.44 89 ILE A CA 1
ATOM 699 C C . ILE A 1 89 ? 19.366 1.198 -7.615 1.00 82.44 89 ILE A C 1
ATOM 701 O O . ILE A 1 89 ? 20.193 0.849 -8.451 1.00 82.44 89 ILE A O 1
ATOM 705 N N . ARG A 1 90 ? 19.369 2.432 -7.092 1.00 83.19 90 ARG A N 1
ATOM 706 C CA . ARG A 1 90 ? 20.351 3.442 -7.517 1.00 83.19 90 ARG A CA 1
ATOM 707 C C . ARG A 1 90 ? 21.789 3.026 -7.223 1.00 83.19 90 ARG A C 1
ATOM 709 O O . ARG A 1 90 ? 22.655 3.315 -8.036 1.00 83.19 90 ARG A O 1
ATOM 716 N N . GLN A 1 91 ? 22.041 2.390 -6.079 1.00 85.50 91 GLN A N 1
ATOM 717 C CA . GLN A 1 91 ? 23.372 1.900 -5.716 1.00 85.50 91 GLN A CA 1
ATOM 718 C C . GLN A 1 91 ? 23.829 0.803 -6.675 1.00 85.50 91 GLN A C 1
ATOM 720 O O . GLN A 1 91 ? 24.889 0.937 -7.273 1.00 85.50 91 GLN A O 1
ATOM 725 N N . ARG A 1 92 ? 22.991 -0.208 -6.935 1.00 82.81 92 ARG A N 1
ATOM 726 C CA . ARG A 1 92 ? 23.317 -1.257 -7.915 1.00 82.81 92 ARG A CA 1
ATOM 727 C C . ARG A 1 92 ? 23.580 -0.692 -9.308 1.00 82.81 92 ARG A C 1
ATOM 729 O O . ARG A 1 92 ? 24.544 -1.085 -9.948 1.00 82.81 92 ARG A O 1
ATOM 736 N N . MET A 1 93 ? 22.775 0.278 -9.743 1.00 75.94 93 MET A N 1
ATOM 737 C CA . MET A 1 93 ? 22.977 0.960 -11.026 1.00 75.94 93 MET A CA 1
ATOM 738 C C . MET A 1 93 ? 24.238 1.836 -11.069 1.00 75.94 93 MET A C 1
ATOM 740 O O . MET A 1 93 ? 24.677 2.193 -12.158 1.00 75.94 93 MET A O 1
ATOM 744 N N . ALA A 1 94 ? 24.785 2.239 -9.919 1.00 80.00 94 ALA A N 1
ATOM 745 C CA . ALA A 1 94 ? 26.053 2.960 -9.839 1.00 80.00 94 ALA A CA 1
ATOM 746 C C . ALA A 1 94 ? 27.261 2.008 -9.806 1.00 80.00 94 ALA A C 1
ATOM 748 O O . ALA A 1 94 ? 28.326 2.376 -10.297 1.00 80.00 94 ALA A O 1
ATOM 749 N N . ASP A 1 95 ? 27.091 0.809 -9.241 1.00 80.00 95 ASP A N 1
ATOM 750 C CA . ASP A 1 95 ? 28.155 -0.185 -9.067 1.00 80.00 95 ASP A CA 1
ATOM 751 C C . ASP A 1 95 ? 28.373 -1.067 -10.313 1.00 80.00 95 ASP A C 1
ATOM 753 O O . ASP A 1 95 ? 29.483 -1.556 -10.538 1.00 80.00 95 ASP A O 1
ATOM 757 N N . GLU A 1 96 ? 27.345 -1.280 -11.142 1.00 78.00 96 GLU A N 1
ATOM 758 C CA . GLU A 1 96 ? 27.484 -2.003 -12.411 1.00 78.00 96 GLU A CA 1
ATOM 759 C C . GLU A 1 96 ? 28.210 -1.142 -13.462 1.00 78.00 96 GLU A C 1
ATOM 761 O O . GLU A 1 96 ? 27.834 -0.004 -13.748 1.00 78.00 96 GLU A O 1
ATOM 766 N N . ALA A 1 97 ? 29.281 -1.691 -14.049 1.00 56.78 97 ALA A N 1
ATOM 767 C CA . ALA A 1 97 ? 30.011 -1.048 -15.137 1.00 56.78 97 ALA A CA 1
ATOM 768 C C . ALA A 1 97 ? 29.070 -0.838 -16.334 1.00 56.78 97 ALA A C 1
ATOM 770 O O . ALA A 1 97 ? 28.563 -1.809 -16.894 1.00 56.78 97 ALA A O 1
ATOM 771 N N . GLY A 1 98 ? 28.849 0.422 -16.717 1.00 65.12 98 GLY A N 1
ATOM 772 C CA . GLY A 1 98 ? 27.801 0.786 -17.670 1.00 65.12 98 GLY A CA 1
ATOM 773 C C . GLY A 1 98 ? 26.602 1.499 -17.037 1.00 65.12 98 GLY A C 1
ATOM 774 O O . GLY A 1 98 ? 25.497 1.303 -17.533 1.00 65.12 98 GLY A O 1
ATOM 775 N N . GLY A 1 99 ? 26.783 2.258 -15.944 1.00 71.44 99 GLY A N 1
ATOM 776 C CA . GLY A 1 99 ? 25.700 2.845 -15.139 1.00 71.44 99 GLY A CA 1
ATOM 777 C C . GLY A 1 99 ? 24.666 3.671 -15.923 1.00 71.44 99 GLY A C 1
ATOM 778 O O . GLY A 1 99 ? 24.754 3.832 -17.131 1.00 71.44 99 GLY A O 1
ATOM 779 N N . LEU A 1 100 ? 23.668 4.251 -15.244 1.00 68.06 100 LEU A N 1
ATOM 780 C CA . LEU A 1 100 ? 22.542 4.983 -15.880 1.00 68.06 100 LEU A CA 1
ATOM 781 C C . LEU A 1 100 ? 22.931 5.899 -17.054 1.00 68.06 100 LEU A C 1
ATOM 783 O O . LEU A 1 100 ? 22.242 5.919 -18.067 1.00 68.06 100 LEU A O 1
ATOM 787 N N . ALA A 1 101 ? 24.049 6.616 -16.933 1.00 75.75 101 ALA A N 1
ATOM 788 C CA . ALA A 1 101 ? 24.556 7.483 -17.991 1.00 75.75 101 ALA A CA 1
ATOM 789 C C . ALA A 1 101 ? 24.978 6.719 -19.259 1.00 75.75 101 ALA A C 1
ATOM 791 O O . ALA A 1 101 ? 24.766 7.217 -20.360 1.00 75.75 101 ALA A O 1
ATOM 792 N N . ASP A 1 102 ? 25.551 5.523 -19.125 1.00 77.69 102 ASP A N 1
ATOM 793 C CA . ASP A 1 102 ? 25.934 4.682 -20.259 1.00 77.69 102 ASP A CA 1
ATOM 794 C C . ASP A 1 102 ? 24.708 4.021 -20.902 1.00 77.69 102 ASP A C 1
ATOM 796 O O . ASP A 1 102 ? 24.675 3.881 -22.122 1.00 77.69 102 ASP A O 1
ATOM 800 N N . VAL A 1 103 ? 23.669 3.688 -20.123 1.00 75.00 103 VAL A N 1
ATOM 801 C CA . VAL A 1 103 ? 22.372 3.238 -20.669 1.00 75.00 103 VAL A CA 1
ATOM 802 C C . VAL A 1 103 ? 21.682 4.366 -21.441 1.00 75.00 103 VAL A C 1
ATOM 804 O O . VAL A 1 103 ? 21.264 4.158 -22.579 1.00 75.00 103 VAL A O 1
ATOM 807 N N . ASP A 1 104 ? 21.597 5.567 -20.866 1.00 74.69 104 ASP A N 1
ATOM 808 C CA . ASP A 1 104 ? 21.013 6.739 -21.533 1.00 74.69 104 ASP A CA 1
ATOM 809 C C . ASP A 1 104 ? 21.795 7.105 -22.800 1.00 74.69 104 ASP A C 1
ATOM 811 O O . ASP A 1 104 ? 21.214 7.409 -23.848 1.00 74.69 104 ASP A O 1
ATOM 815 N N . LYS A 1 105 ? 23.125 7.012 -22.734 1.00 84.56 105 LYS A N 1
ATOM 816 C CA . LYS A 1 105 ? 23.992 7.183 -23.895 1.00 84.56 105 LYS A CA 1
ATOM 817 C C . LYS A 1 105 ? 23.731 6.108 -24.948 1.00 84.56 105 LYS A C 1
ATOM 819 O O . LYS A 1 105 ? 23.535 6.457 -26.102 1.00 84.56 105 LYS A O 1
ATOM 824 N N . ALA A 1 106 ? 23.646 4.832 -24.571 1.00 80.00 106 ALA A N 1
ATOM 825 C CA . ALA A 1 106 ? 23.355 3.750 -25.509 1.00 80.00 106 ALA A CA 1
ATOM 826 C C . ALA A 1 106 ? 21.989 3.929 -26.196 1.00 80.00 106 ALA A C 1
ATOM 828 O O . ALA A 1 106 ? 21.864 3.685 -27.394 1.00 80.00 106 ALA A O 1
ATOM 829 N N . LEU A 1 107 ? 20.968 4.400 -25.470 1.00 74.75 107 LEU A N 1
ATOM 830 C CA . LEU A 1 107 ? 19.659 4.728 -26.048 1.00 74.75 107 LEU A CA 1
ATOM 831 C C . LEU A 1 107 ? 19.739 5.895 -27.040 1.00 74.75 107 LEU A C 1
ATOM 833 O O . LEU A 1 107 ? 19.086 5.865 -28.088 1.00 74.75 107 LEU A O 1
ATOM 837 N N . THR A 1 108 ? 20.550 6.903 -26.723 1.00 83.88 108 THR A N 1
ATOM 838 C CA . THR A 1 108 ? 20.811 8.036 -27.618 1.00 83.88 108 THR A CA 1
ATOM 839 C C . THR A 1 108 ? 21.530 7.566 -28.883 1.00 83.88 108 THR A C 1
ATOM 841 O O . THR A 1 108 ? 21.034 7.807 -29.981 1.00 83.88 108 THR A O 1
ATOM 844 N N . ASP A 1 109 ? 22.610 6.795 -28.736 1.00 87.69 109 ASP A N 1
ATOM 845 C CA . ASP A 1 109 ? 23.405 6.253 -29.844 1.00 87.69 109 ASP A CA 1
ATOM 846 C C . ASP A 1 109 ? 22.543 5.388 -30.789 1.00 87.69 109 ASP A C 1
ATOM 848 O O . ASP A 1 109 ? 22.655 5.485 -32.014 1.00 87.69 109 ASP A O 1
ATOM 852 N N . VAL A 1 110 ? 21.631 4.568 -30.246 1.00 82.25 110 VAL A N 1
ATOM 853 C CA . VAL A 1 110 ? 20.679 3.776 -31.049 1.00 82.25 110 VAL A CA 1
ATOM 854 C C . VAL A 1 110 ? 19.700 4.672 -31.809 1.00 82.25 110 VAL A C 1
ATOM 856 O O . VAL A 1 110 ? 19.428 4.416 -32.984 1.00 82.25 110 VAL A O 1
ATOM 859 N N . SER A 1 111 ? 19.176 5.717 -31.169 1.00 78.12 111 SER A N 1
ATOM 860 C CA . SER A 1 111 ? 18.225 6.639 -31.803 1.00 78.12 111 SER A CA 1
ATOM 861 C C . SER A 1 111 ? 18.876 7.376 -32.977 1.00 78.12 111 SER A C 1
ATOM 863 O O . SER A 1 111 ? 18.336 7.374 -34.084 1.00 78.12 111 SER A O 1
ATOM 865 N N . GLU A 1 112 ? 20.087 7.900 -32.775 1.00 88.06 112 GLU A N 1
ATOM 866 C CA . GLU A 1 112 ? 20.868 8.558 -33.828 1.00 88.06 112 GLU A CA 1
ATOM 867 C C . GLU A 1 112 ? 21.209 7.601 -34.982 1.00 88.06 112 GLU A C 1
ATOM 869 O O . GLU A 1 112 ? 21.136 7.973 -36.158 1.00 88.06 112 GLU A O 1
ATOM 874 N N . ALA A 1 113 ? 21.549 6.342 -34.679 1.00 88.00 113 ALA A N 1
ATOM 875 C CA . ALA A 1 113 ? 21.833 5.336 -35.699 1.00 88.00 113 ALA A CA 1
ATOM 876 C C . ALA A 1 113 ? 20.606 5.030 -36.577 1.00 88.00 113 ALA A C 1
ATOM 878 O O . ALA A 1 113 ? 20.742 4.902 -37.799 1.00 88.00 113 ALA A O 1
ATOM 879 N N . VAL A 1 114 ? 19.412 4.947 -35.981 1.00 84.50 114 VAL A N 1
ATOM 880 C CA . VAL A 1 114 ? 18.151 4.731 -36.709 1.00 84.50 114 VAL A CA 1
ATOM 881 C C . VAL A 1 114 ? 17.819 5.927 -37.602 1.00 84.50 114 VAL A C 1
ATOM 883 O O . VAL A 1 114 ? 17.518 5.737 -38.780 1.00 84.50 114 VAL A O 1
ATOM 886 N N . GLU A 1 115 ? 17.929 7.155 -37.095 1.00 84.00 115 GLU A N 1
ATOM 887 C CA . GLU A 1 115 ? 17.694 8.368 -37.894 1.00 84.00 115 GLU A CA 1
ATOM 888 C C . GLU A 1 115 ? 18.658 8.469 -39.082 1.00 84.00 115 GLU A C 1
ATOM 890 O O . GLU A 1 115 ? 18.258 8.764 -40.217 1.00 84.00 115 GLU A O 1
ATOM 895 N N . ARG A 1 116 ? 19.936 8.151 -38.849 1.00 89.69 116 ARG A N 1
ATOM 896 C CA . ARG A 1 116 ? 20.945 8.101 -39.907 1.00 89.69 116 ARG A CA 1
ATOM 897 C C . ARG A 1 116 ? 20.608 7.049 -40.959 1.00 89.69 116 ARG A C 1
ATOM 899 O O . ARG A 1 116 ? 20.771 7.313 -42.150 1.00 89.69 116 ARG A O 1
ATOM 906 N N . PHE A 1 117 ? 20.149 5.872 -40.542 1.00 85.81 117 PHE A N 1
ATOM 907 C CA . PHE A 1 117 ? 19.730 4.822 -41.466 1.00 85.81 117 PHE A CA 1
ATOM 908 C C . PHE A 1 117 ? 18.546 5.270 -42.332 1.00 85.81 117 PHE A C 1
ATOM 910 O O . PHE A 1 117 ? 18.605 5.121 -43.551 1.00 85.81 117 PHE A O 1
ATOM 917 N N . ILE A 1 118 ? 17.516 5.876 -41.730 1.00 85.25 118 ILE A N 1
ATOM 918 C CA . ILE A 1 118 ? 16.355 6.416 -42.457 1.00 85.25 118 ILE A CA 1
ATOM 919 C C . ILE A 1 118 ? 16.812 7.437 -43.504 1.00 85.25 118 ILE A C 1
ATOM 921 O O . ILE A 1 118 ? 16.464 7.313 -44.676 1.00 85.25 118 ILE A O 1
ATOM 925 N N . THR A 1 119 ? 17.675 8.376 -43.111 1.00 89.31 119 THR A N 1
ATOM 926 C CA . THR A 1 119 ? 18.222 9.399 -44.017 1.00 89.31 119 THR A CA 1
ATOM 927 C C . THR A 1 119 ? 18.958 8.777 -45.210 1.00 89.31 119 THR A C 1
ATOM 929 O O . THR A 1 119 ? 18.789 9.204 -46.353 1.00 89.31 119 THR A O 1
ATOM 932 N N . LEU A 1 120 ? 19.775 7.744 -44.970 1.00 86.25 120 LEU A N 1
ATOM 933 C CA . LEU A 1 120 ? 20.487 7.032 -46.036 1.00 86.25 120 LEU A CA 1
ATOM 934 C C . LEU A 1 120 ? 19.527 6.276 -46.963 1.00 86.25 120 LEU A C 1
ATOM 936 O O . LEU A 1 120 ? 19.718 6.299 -48.180 1.00 86.25 120 LEU A O 1
ATOM 940 N N . ALA A 1 121 ? 18.492 5.642 -46.410 1.00 83.00 121 ALA A N 1
ATOM 941 C CA . ALA A 1 121 ? 17.478 4.938 -47.187 1.00 83.00 121 ALA A CA 1
ATOM 942 C C . ALA A 1 121 ? 16.675 5.901 -48.079 1.00 83.00 121 ALA A C 1
ATOM 944 O O . ALA A 1 121 ? 16.445 5.615 -49.254 1.00 83.00 121 ALA A O 1
ATOM 945 N N . GLU A 1 122 ? 16.302 7.073 -47.565 1.00 84.88 122 GLU A N 1
ATOM 946 C CA . GLU A 1 122 ? 15.627 8.116 -48.344 1.00 84.88 122 GLU A CA 1
ATOM 947 C C . GLU A 1 122 ? 16.507 8.641 -49.485 1.00 84.88 122 GLU A C 1
ATOM 949 O O . GLU A 1 122 ? 16.044 8.738 -50.625 1.00 84.88 122 GLU A O 1
ATOM 954 N N . ALA A 1 123 ? 17.789 8.908 -49.217 1.00 86.75 123 ALA A N 1
ATOM 955 C CA . ALA A 1 123 ? 18.742 9.340 -50.239 1.00 86.75 123 ALA A CA 1
ATOM 956 C C . ALA A 1 123 ? 18.938 8.277 -51.336 1.00 86.75 123 ALA A C 1
ATOM 958 O O . ALA A 1 123 ? 18.954 8.602 -52.526 1.00 86.75 123 ALA A O 1
ATOM 959 N N . HIS A 1 124 ? 19.033 7.002 -50.950 1.00 84.12 124 HIS A N 1
ATOM 960 C CA . HIS A 1 124 ? 19.125 5.878 -51.882 1.00 84.12 124 HIS A CA 1
ATOM 961 C C . HIS A 1 124 ? 17.877 5.776 -52.773 1.00 84.12 124 HIS A C 1
ATOM 963 O O . HIS A 1 124 ? 17.978 5.690 -53.999 1.00 84.12 124 HIS A O 1
ATOM 969 N N . ASN A 1 125 ? 16.689 5.879 -52.174 1.00 82.56 125 ASN A N 1
ATOM 970 C CA . ASN A 1 125 ? 15.418 5.852 -52.897 1.00 82.56 125 ASN A CA 1
ATOM 971 C C . ASN A 1 125 ? 15.278 7.030 -53.871 1.00 82.56 125 ASN A C 1
ATOM 973 O O . ASN A 1 125 ? 14.806 6.849 -54.999 1.00 82.56 125 ASN A O 1
ATOM 977 N N . ALA A 1 126 ? 15.711 8.227 -53.465 1.00 84.81 126 ALA A N 1
ATOM 978 C CA . ALA A 1 126 ? 15.723 9.409 -54.321 1.00 84.81 126 ALA A CA 1
ATOM 979 C C . ALA A 1 126 ? 16.642 9.212 -55.536 1.00 84.81 126 ALA A C 1
ATOM 981 O O . ALA A 1 126 ? 16.229 9.473 -56.668 1.00 84.81 126 ALA A O 1
ATOM 982 N N . TRP A 1 127 ? 17.843 8.667 -55.325 1.00 92.19 127 TRP A N 1
ATOM 983 C CA . TRP A 1 127 ? 18.769 8.336 -56.408 1.00 92.19 127 TRP A CA 1
ATOM 984 C C . TRP A 1 127 ? 18.170 7.313 -57.387 1.00 92.19 127 TRP A C 1
ATOM 986 O O . TRP A 1 127 ? 18.203 7.521 -58.601 1.00 92.19 127 TRP A O 1
ATOM 996 N N . HIS A 1 128 ? 17.534 6.247 -56.890 1.00 83.88 128 HIS A N 1
ATOM 997 C CA . HIS A 1 128 ? 16.842 5.275 -57.743 1.00 83.88 128 HIS A CA 1
ATOM 998 C C . HIS A 1 128 ? 15.682 5.893 -58.532 1.00 83.88 128 HIS A C 1
ATOM 1000 O O . HIS A 1 128 ? 15.454 5.539 -59.693 1.00 83.88 128 HIS A O 1
ATOM 1006 N N . ALA A 1 129 ? 14.917 6.801 -57.924 1.00 79.31 129 ALA A N 1
ATOM 1007 C CA . ALA A 1 129 ? 13.860 7.529 -58.618 1.00 79.31 129 ALA A CA 1
ATOM 1008 C C . ALA A 1 129 ? 14.429 8.406 -59.745 1.00 79.31 129 ALA A C 1
ATOM 1010 O O . ALA A 1 129 ? 13.907 8.370 -60.861 1.00 79.31 129 ALA A O 1
ATOM 1011 N N . GLU A 1 130 ? 15.531 9.113 -59.487 1.00 88.94 130 GLU A N 1
ATOM 1012 C CA . GLU A 1 130 ? 16.231 9.922 -60.483 1.00 88.94 130 GLU A CA 1
ATOM 1013 C C . GLU A 1 130 ? 16.768 9.066 -61.639 1.00 88.94 130 GLU A C 1
ATOM 1015 O O . GLU A 1 130 ? 16.535 9.384 -62.804 1.00 88.94 130 GLU A O 1
ATOM 1020 N N . MET A 1 131 ? 17.438 7.947 -61.347 1.00 84.81 131 MET A N 1
ATOM 1021 C CA . MET A 1 131 ? 17.963 7.054 -62.387 1.00 84.81 131 MET A CA 1
ATOM 1022 C C . MET A 1 131 ? 16.845 6.454 -63.238 1.00 84.81 131 MET A C 1
ATOM 1024 O O . MET A 1 131 ? 16.954 6.434 -64.465 1.00 84.81 131 MET A O 1
ATOM 1028 N N . ARG A 1 132 ? 15.733 6.030 -62.619 1.00 79.31 132 ARG A N 1
ATOM 1029 C CA . ARG A 1 132 ? 14.545 5.576 -63.360 1.00 79.31 132 ARG A CA 1
ATOM 1030 C C . ARG A 1 132 ? 13.995 6.672 -64.265 1.00 79.31 132 ARG A C 1
ATOM 1032 O O . ARG A 1 132 ? 13.609 6.376 -65.392 1.00 79.31 132 ARG A O 1
ATOM 1039 N N . GLN A 1 133 ? 13.968 7.922 -63.802 1.00 83.88 133 GLN A N 1
ATOM 1040 C CA . GLN A 1 133 ? 13.546 9.046 -64.633 1.00 83.88 133 GLN A CA 1
ATOM 1041 C C . GLN A 1 133 ? 14.478 9.233 -65.834 1.00 83.88 133 GLN A C 1
ATOM 1043 O O . GLN A 1 133 ? 14.002 9.212 -66.963 1.00 83.88 133 GLN A O 1
ATOM 1048 N N . ARG A 1 134 ? 15.795 9.294 -65.608 1.00 87.94 134 ARG A N 1
ATOM 1049 C CA . ARG A 1 134 ? 16.789 9.449 -66.683 1.00 87.94 134 ARG A CA 1
ATOM 1050 C C . ARG A 1 134 ? 16.703 8.336 -67.728 1.00 87.94 134 ARG A C 1
ATOM 1052 O O . ARG A 1 134 ? 16.794 8.609 -68.920 1.00 87.94 134 ARG A O 1
ATOM 1059 N N . ILE A 1 135 ? 16.515 7.085 -67.301 1.00 80.38 135 ILE A N 1
ATOM 1060 C CA . ILE A 1 135 ? 16.351 5.948 -68.221 1.00 80.38 135 ILE A CA 1
ATOM 1061 C C . ILE A 1 135 ? 15.085 6.117 -69.070 1.00 80.38 135 ILE A C 1
ATOM 1063 O O . ILE A 1 135 ? 15.141 5.895 -70.277 1.00 80.38 135 ILE A O 1
ATOM 1067 N N . ARG A 1 136 ? 13.962 6.539 -68.471 1.00 78.38 136 ARG A N 1
ATOM 1068 C CA . ARG A 1 136 ? 12.721 6.816 -69.218 1.00 78.38 136 ARG A CA 1
ATOM 1069 C C . ARG A 1 136 ? 12.917 7.915 -70.257 1.00 78.38 136 ARG A C 1
ATOM 1071 O O . ARG A 1 136 ? 12.513 7.729 -71.402 1.00 78.38 136 ARG A O 1
ATOM 1078 N N . ASP A 1 137 ? 13.578 9.001 -69.865 1.00 84.00 137 ASP A N 1
ATOM 1079 C CA . ASP A 1 137 ? 13.857 10.136 -70.746 1.00 84.00 137 ASP A CA 1
ATOM 1080 C C . ASP A 1 137 ? 14.721 9.708 -71.947 1.00 84.00 137 ASP A C 1
ATOM 1082 O O . ASP A 1 137 ? 14.440 10.086 -73.082 1.00 84.00 137 ASP A O 1
ATOM 1086 N N . LEU A 1 138 ? 15.737 8.866 -71.717 1.00 84.69 138 LEU A N 1
ATOM 1087 C CA . LEU A 1 138 ? 16.614 8.344 -72.773 1.00 84.69 138 LEU A CA 1
ATOM 1088 C C . LEU A 1 138 ? 15.931 7.320 -73.686 1.00 84.69 138 LEU A C 1
ATOM 1090 O O . LEU A 1 138 ? 16.229 7.270 -74.877 1.00 84.69 138 LEU A O 1
ATOM 1094 N N . ALA A 1 139 ? 15.037 6.492 -73.145 1.00 84.06 139 ALA A N 1
ATOM 1095 C CA . ALA A 1 139 ? 14.346 5.457 -73.909 1.00 84.06 139 ALA A CA 1
ATOM 1096 C C . ALA A 1 139 ? 13.211 6.009 -74.795 1.00 84.06 139 ALA A C 1
ATOM 1098 O O . ALA A 1 139 ? 12.657 5.264 -75.600 1.00 84.06 139 ALA A O 1
ATOM 1099 N N . GLY A 1 140 ? 12.840 7.288 -74.647 1.00 85.00 140 GLY A N 1
ATOM 1100 C CA . GLY A 1 140 ? 11.725 7.891 -75.385 1.00 85.00 140 GLY A CA 1
ATOM 1101 C C . GLY A 1 140 ? 10.363 7.275 -75.043 1.00 85.00 140 GLY A C 1
ATOM 1102 O O . GLY A 1 140 ? 9.424 7.376 -75.830 1.00 85.00 140 GLY A O 1
ATOM 1103 N N . VAL A 1 141 ? 10.255 6.609 -73.888 1.00 73.19 141 VAL A N 1
ATOM 1104 C CA . VAL A 1 141 ? 9.016 5.965 -73.441 1.00 73.19 141 VAL A CA 1
ATOM 1105 C C . VAL A 1 141 ? 8.086 7.046 -72.907 1.00 73.19 141 VAL A C 1
ATOM 1107 O O . VAL A 1 141 ? 8.328 7.605 -71.837 1.00 73.19 141 VAL A O 1
ATOM 1110 N N . ASP A 1 142 ? 7.012 7.330 -73.646 1.00 68.69 142 ASP A N 1
ATOM 1111 C CA . ASP A 1 142 ? 5.965 8.245 -73.194 1.00 68.69 142 ASP A CA 1
ATOM 1112 C C . ASP A 1 142 ? 5.319 7.685 -71.905 1.00 68.69 142 ASP A C 1
ATOM 1114 O O . ASP A 1 142 ? 4.735 6.591 -71.944 1.00 68.69 142 ASP A O 1
ATOM 1118 N N . PRO A 1 143 ? 5.393 8.397 -70.760 1.00 62.56 143 PRO A N 1
ATOM 1119 C CA . PRO A 1 143 ? 4.802 7.961 -69.493 1.00 62.56 143 PRO A CA 1
ATOM 1120 C C . PRO A 1 143 ? 3.274 7.805 -69.554 1.00 62.56 143 PRO A C 1
ATOM 1122 O O . PRO A 1 143 ? 2.687 7.195 -68.658 1.00 62.56 143 PRO A O 1
ATOM 1125 N N . HIS A 1 144 ? 2.621 8.316 -70.601 1.00 62.94 144 HIS A N 1
ATOM 1126 C CA . HIS A 1 144 ? 1.187 8.167 -70.838 1.00 62.94 144 HIS A CA 1
ATOM 1127 C C . HIS A 1 144 ? 0.819 6.995 -71.758 1.00 62.94 144 HIS A C 1
ATOM 1129 O O . HIS A 1 144 ? -0.366 6.760 -72.005 1.00 62.94 144 HIS A O 1
ATOM 1135 N N . SER A 1 145 ? 1.790 6.195 -72.207 1.00 61.56 145 SER A N 1
ATOM 1136 C CA . SER A 1 145 ? 1.543 4.959 -72.963 1.00 61.56 145 SER A CA 1
ATOM 1137 C C . SER A 1 145 ? 1.062 3.796 -72.071 1.00 61.56 145 SER A C 1
ATOM 1139 O O . SER A 1 145 ? 1.490 2.655 -72.195 1.00 61.56 145 SER A O 1
ATOM 1141 N N . THR A 1 146 ? 0.092 4.025 -71.181 1.00 49.56 146 THR A N 1
ATOM 1142 C CA . THR A 1 146 ? -0.570 2.964 -70.390 1.00 49.56 146 THR A CA 1
ATOM 1143 C C . THR A 1 146 ? -1.582 2.139 -71.199 1.00 49.56 146 THR A C 1
ATOM 1145 O O . THR A 1 146 ? -2.482 1.512 -70.639 1.00 49.56 146 THR A O 1
ATOM 1148 N N . ARG A 1 147 ? -1.447 2.078 -72.530 1.00 48.59 147 ARG A N 1
ATOM 1149 C CA . ARG A 1 147 ? -2.305 1.258 -73.399 1.00 48.59 147 ARG A CA 1
ATOM 1150 C C . ARG A 1 147 ? -1.595 -0.014 -73.867 1.00 48.59 147 ARG A C 1
ATOM 1152 O O . ARG A 1 147 ? -1.215 -0.149 -75.018 1.00 48.59 147 ARG A O 1
ATOM 1159 N N . GLY A 1 148 ? -1.496 -0.972 -72.948 1.00 48.12 148 GLY A N 1
ATOM 1160 C CA . GLY A 1 148 ? -1.943 -2.353 -73.185 1.00 48.12 148 GLY A CA 1
ATOM 1161 C C . GLY A 1 148 ? -1.275 -3.234 -74.253 1.00 48.12 148 GLY A C 1
ATOM 1162 O O . GLY A 1 148 ? -1.876 -4.253 -74.577 1.00 48.12 148 GLY A O 1
ATOM 1163 N N . GLY A 1 149 ? -0.096 -2.907 -74.787 1.00 45.44 149 GLY A N 1
ATOM 1164 C CA . GLY A 1 149 ? 0.560 -3.725 -75.826 1.00 45.44 149 GLY A CA 1
ATOM 1165 C C . GLY A 1 149 ? 1.807 -4.486 -75.374 1.00 45.44 149 GLY A C 1
ATOM 1166 O O . GLY A 1 149 ? 1.871 -5.705 -75.500 1.00 45.44 149 GLY A O 1
ATOM 1167 N N . ASP A 1 150 ? 2.785 -3.795 -74.791 1.00 46.53 150 ASP A N 1
ATOM 1168 C CA . ASP A 1 150 ? 4.154 -4.322 -74.779 1.00 46.53 150 ASP A CA 1
ATOM 1169 C C . ASP A 1 150 ? 4.566 -4.878 -73.417 1.00 46.53 150 ASP A C 1
ATOM 1171 O O . ASP A 1 150 ? 5.401 -4.334 -72.694 1.00 46.53 150 ASP A O 1
ATOM 1175 N N . ARG A 1 151 ? 4.017 -6.051 -73.094 1.00 49.91 151 ARG A N 1
ATOM 1176 C CA . ARG A 1 151 ? 4.588 -6.935 -72.062 1.00 49.91 151 ARG A CA 1
ATOM 1177 C C . ARG A 1 151 ? 5.997 -7.429 -72.449 1.00 49.91 151 ARG A C 1
ATOM 1179 O O . ARG A 1 151 ? 6.737 -7.903 -71.595 1.00 49.91 151 ARG A O 1
ATOM 1186 N N . GLU A 1 152 ? 6.371 -7.276 -73.720 1.00 47.97 152 GLU A N 1
ATOM 1187 C CA . GLU A 1 152 ? 7.656 -7.682 -74.297 1.00 47.97 152 GLU A CA 1
ATOM 1188 C C . GLU A 1 152 ? 8.796 -6.688 -73.998 1.00 47.97 152 GLU A C 1
ATOM 1190 O O . GLU A 1 152 ? 9.916 -7.109 -73.719 1.00 47.97 152 GLU A O 1
ATOM 1195 N N . ALA A 1 153 ? 8.517 -5.381 -73.913 1.00 49.59 153 ALA A N 1
ATOM 1196 C CA . ALA A 1 153 ? 9.533 -4.385 -73.548 1.00 49.59 153 ALA A CA 1
ATOM 1197 C C . ALA A 1 153 ? 9.895 -4.417 -72.047 1.00 49.59 153 ALA A C 1
ATOM 1199 O O . ALA A 1 153 ? 11.016 -4.076 -71.673 1.00 49.59 153 ALA A O 1
ATOM 1200 N N . GLN A 1 154 ? 8.985 -4.887 -71.182 1.00 49.19 154 GLN A N 1
ATOM 1201 C CA . GLN A 1 154 ? 9.288 -5.126 -69.761 1.00 49.19 154 GLN A CA 1
ATOM 1202 C C . GLN A 1 154 ? 10.186 -6.352 -69.534 1.00 49.19 154 GLN A C 1
ATOM 1204 O O . GLN A 1 154 ? 10.874 -6.411 -68.518 1.00 49.19 154 GLN A O 1
ATOM 1209 N N . LEU A 1 155 ? 10.218 -7.307 -70.470 1.00 47.03 155 LEU A N 1
ATOM 1210 C CA . LEU A 1 155 ? 11.038 -8.520 -70.371 1.00 47.03 155 LEU A CA 1
ATOM 1211 C C . LEU A 1 155 ? 12.424 -8.373 -71.017 1.00 47.03 155 LEU A C 1
ATOM 1213 O O . LEU A 1 155 ? 13.318 -9.148 -70.696 1.00 47.03 155 LEU A O 1
ATOM 1217 N N . ALA A 1 156 ? 12.656 -7.353 -71.849 1.00 44.69 156 ALA A N 1
ATOM 1218 C CA . ALA A 1 156 ? 13.956 -7.122 -72.491 1.00 44.69 156 ALA A CA 1
ATOM 1219 C C . ALA A 1 156 ? 15.080 -6.672 -71.525 1.00 44.69 156 ALA A C 1
ATOM 1221 O O . ALA A 1 156 ? 16.246 -6.652 -71.912 1.00 44.69 156 ALA A O 1
ATOM 1222 N N . PHE A 1 157 ? 14.754 -6.353 -70.266 1.00 45.34 157 PHE A N 1
ATOM 1223 C CA . PHE A 1 157 ? 15.731 -6.123 -69.190 1.00 45.34 157 PHE A CA 1
ATOM 1224 C C . PHE A 1 157 ? 15.788 -7.262 -68.157 1.00 45.34 157 PHE A C 1
ATOM 1226 O O . PHE A 1 157 ? 16.574 -7.185 -67.215 1.00 45.34 157 PHE A O 1
ATOM 1233 N N . ALA A 1 158 ? 14.991 -8.321 -68.329 1.00 41.59 158 ALA A N 1
ATOM 1234 C CA . ALA A 1 158 ? 15.018 -9.509 -67.484 1.00 41.59 158 ALA A CA 1
ATOM 1235 C C . ALA A 1 158 ? 15.991 -10.542 -68.073 1.00 41.59 158 ALA A C 1
ATOM 1237 O O . ALA A 1 158 ? 15.598 -11.589 -68.580 1.00 41.59 158 ALA A O 1
ATOM 1238 N N . ASP A 1 159 ? 17.279 -10.215 -68.023 1.00 44.66 159 ASP A N 1
ATOM 1239 C CA . ASP A 1 159 ? 18.325 -11.232 -68.057 1.00 44.66 159 ASP A CA 1
ATOM 1240 C C . ASP A 1 159 ? 18.242 -12.013 -66.727 1.00 44.66 159 ASP A C 1
ATOM 1242 O O . ASP A 1 159 ? 18.369 -11.395 -65.669 1.00 44.66 159 ASP A O 1
ATOM 1246 N N . PRO A 1 160 ? 17.978 -13.332 -66.727 1.00 45.38 160 PRO A N 1
ATOM 1247 C CA . PRO A 1 160 ? 17.836 -14.117 -65.501 1.00 45.38 160 PRO A CA 1
ATOM 1248 C C . PRO A 1 160 ? 19.129 -14.207 -64.669 1.00 45.38 160 PRO A C 1
ATOM 1250 O O . PRO A 1 160 ? 19.060 -14.631 -63.516 1.00 45.38 160 PRO A O 1
ATOM 1253 N N . GLU A 1 161 ? 20.282 -13.775 -65.197 1.00 50.97 161 GLU A N 1
ATOM 1254 C CA . GLU A 1 161 ? 21.524 -13.614 -64.423 1.00 50.97 161 GLU A CA 1
ATOM 1255 C C . GLU A 1 161 ? 21.707 -12.202 -63.828 1.00 50.97 161 GLU A C 1
ATOM 1257 O O . GLU A 1 161 ? 22.624 -11.976 -63.035 1.00 50.97 161 GLU A O 1
ATOM 1262 N N . ARG A 1 162 ? 20.826 -11.240 -64.143 1.00 48.56 162 ARG A N 1
ATOM 1263 C CA . ARG A 1 162 ? 20.852 -9.880 -63.585 1.00 48.56 162 ARG A CA 1
ATOM 1264 C C . ARG A 1 162 ? 19.650 -9.642 -62.678 1.00 48.56 162 ARG A C 1
ATOM 1266 O O . ARG A 1 162 ? 18.512 -9.534 -63.118 1.00 48.56 162 ARG A O 1
ATOM 1273 N N . THR A 1 163 ? 19.955 -9.540 -61.388 1.00 43.03 163 THR A N 1
ATOM 1274 C CA . THR A 1 163 ? 19.097 -9.109 -60.279 1.00 43.03 163 THR A CA 1
ATOM 1275 C C . THR A 1 163 ? 17.969 -8.166 -60.708 1.00 43.03 163 THR A C 1
ATOM 1277 O O . THR A 1 163 ? 18.198 -7.041 -61.152 1.00 43.03 163 THR A O 1
ATOM 1280 N N . VAL A 1 164 ? 16.732 -8.637 -60.539 1.00 45.28 164 VAL A N 1
ATOM 1281 C CA . VAL A 1 164 ? 15.505 -7.864 -60.755 1.00 45.28 164 VAL A CA 1
ATOM 1282 C C . VAL A 1 164 ? 15.564 -6.588 -59.895 1.00 45.28 164 VAL A C 1
ATOM 1284 O O . VAL A 1 164 ? 15.728 -6.703 -58.677 1.00 45.28 164 VAL A O 1
ATOM 1287 N N . PRO A 1 165 ? 15.428 -5.376 -60.471 1.00 45.66 165 PRO A N 1
ATOM 1288 C CA . PRO A 1 165 ? 15.394 -4.139 -59.697 1.00 45.66 165 PRO A CA 1
ATOM 1289 C C . PRO A 1 165 ? 14.233 -4.193 -58.704 1.00 45.66 165 PRO A C 1
ATOM 1291 O O . PRO A 1 165 ? 13.087 -4.407 -59.102 1.00 45.66 165 PRO A O 1
ATOM 1294 N N . GLY A 1 166 ? 14.535 -4.023 -57.420 1.00 51.25 166 GLY A N 1
ATOM 1295 C CA . GLY A 1 166 ? 13.585 -4.228 -56.332 1.00 51.25 166 GLY A CA 1
ATOM 1296 C C . GLY A 1 166 ? 13.803 -5.516 -55.545 1.00 51.25 166 GLY A C 1
ATOM 1297 O O . GLY A 1 166 ? 12.954 -5.826 -54.721 1.00 51.25 166 GLY A O 1
ATOM 1298 N N . TYR A 1 167 ? 14.906 -6.247 -55.748 1.00 48.78 167 TYR A N 1
ATOM 1299 C CA . TYR A 1 167 ? 15.371 -7.290 -54.831 1.00 48.78 167 TYR A CA 1
ATOM 1300 C C . TYR A 1 167 ? 16.835 -7.057 -54.432 1.00 48.78 167 TYR A C 1
ATOM 1302 O O . TYR A 1 167 ? 17.703 -6.903 -55.289 1.00 48.78 167 TYR A O 1
ATOM 1310 N N . VAL A 1 168 ? 17.121 -7.066 -53.131 1.00 50.19 168 VAL A N 1
ATOM 1311 C CA . VAL A 1 168 ? 18.473 -7.057 -52.563 1.00 50.19 168 VAL A CA 1
ATOM 1312 C C . VAL A 1 168 ? 18.871 -8.500 -52.271 1.00 50.19 168 VAL A C 1
ATOM 1314 O O . VAL A 1 168 ? 18.129 -9.224 -51.609 1.00 50.19 168 VAL A O 1
ATOM 1317 N N . ALA A 1 169 ? 20.028 -8.932 -52.769 1.00 46.97 169 ALA A N 1
ATOM 1318 C CA . ALA A 1 169 ? 20.585 -10.232 -52.415 1.00 46.97 169 ALA A CA 1
ATOM 1319 C C . ALA A 1 169 ? 21.330 -10.126 -51.075 1.00 46.97 169 ALA A C 1
ATOM 1321 O O . ALA A 1 169 ? 22.331 -9.417 -50.986 1.00 46.97 169 ALA A O 1
ATOM 1322 N N . LEU A 1 170 ? 20.855 -10.834 -50.050 1.00 48.09 170 LEU A N 1
ATOM 1323 C CA . LEU A 1 170 ? 21.524 -10.978 -48.754 1.00 48.09 170 LEU A CA 1
ATOM 1324 C C . LEU A 1 170 ? 21.789 -12.474 -48.538 1.00 48.09 170 LEU A C 1
ATOM 1326 O O . LEU A 1 170 ? 20.854 -13.271 -48.572 1.00 48.09 170 LEU A O 1
ATOM 1330 N N . ASP A 1 171 ? 23.062 -12.865 -48.430 1.00 44.88 171 ASP A N 1
ATOM 1331 C CA . ASP A 1 171 ? 23.513 -14.261 -48.274 1.00 44.88 171 ASP A CA 1
ATOM 1332 C C . ASP A 1 171 ? 22.890 -15.265 -49.267 1.00 44.88 171 ASP A C 1
ATOM 1334 O O . ASP A 1 171 ? 22.549 -16.399 -48.934 1.00 44.88 171 ASP A O 1
ATOM 1338 N N . GLY A 1 172 ? 22.735 -14.847 -50.526 1.00 52.72 172 GLY A N 1
ATOM 1339 C CA . GLY A 1 172 ? 22.207 -15.698 -51.598 1.00 52.72 172 GLY A CA 1
ATOM 1340 C C . GLY A 1 172 ? 20.680 -15.786 -51.663 1.00 52.72 172 GLY A C 1
ATOM 1341 O O . GLY A 1 172 ? 20.158 -16.472 -52.540 1.00 52.72 172 GLY A O 1
ATOM 1342 N N . GLN A 1 173 ? 19.951 -15.069 -50.803 1.00 49.81 173 GLN A N 1
ATOM 1343 C CA . GLN A 1 173 ? 18.500 -14.913 -50.913 1.00 49.81 173 GLN A CA 1
ATOM 1344 C C . GLN A 1 173 ? 18.127 -13.540 -51.472 1.00 49.81 173 GLN A C 1
ATOM 1346 O O . GLN A 1 173 ? 18.645 -12.515 -51.037 1.00 49.81 173 GLN A O 1
ATOM 1351 N N . LEU A 1 174 ? 17.202 -13.526 -52.434 1.00 47.97 174 LEU A N 1
ATOM 1352 C CA . LEU A 1 174 ? 16.642 -12.307 -53.016 1.00 47.97 174 LEU A CA 1
ATOM 1353 C C . LEU A 1 174 ? 15.489 -11.803 -52.141 1.00 47.97 174 LEU A C 1
ATOM 1355 O O . LEU A 1 174 ? 14.434 -12.432 -52.074 1.00 47.97 174 LEU A O 1
ATOM 1359 N N . ILE A 1 175 ? 15.676 -10.655 -51.495 1.00 56.31 175 ILE A N 1
ATOM 1360 C CA . ILE A 1 175 ? 14.676 -10.009 -50.638 1.00 56.31 175 ILE A CA 1
ATOM 1361 C C . ILE A 1 175 ? 14.119 -8.795 -51.363 1.00 56.31 175 ILE A C 1
ATOM 1363 O O . ILE A 1 175 ? 14.881 -7.931 -51.780 1.00 56.31 175 ILE A O 1
ATOM 1367 N N . HIS A 1 176 ? 12.796 -8.701 -51.495 1.00 56.25 176 HIS A N 1
ATOM 1368 C CA . HIS A 1 176 ? 12.175 -7.566 -52.171 1.00 56.25 176 HIS A CA 1
ATOM 1369 C C . HIS A 1 176 ? 12.463 -6.256 -51.405 1.00 56.25 176 HIS A C 1
ATOM 1371 O O . HIS A 1 176 ? 12.147 -6.144 -50.226 1.00 56.25 176 HIS A O 1
ATOM 1377 N N . GLU A 1 177 ? 13.015 -5.244 -52.071 1.00 54.50 177 GLU A N 1
ATOM 1378 C CA . GLU A 1 177 ? 13.482 -3.969 -51.508 1.00 54.50 177 GLU A CA 1
ATOM 1379 C C . GLU A 1 177 ? 12.357 -3.220 -50.771 1.00 54.50 177 GLU A C 1
ATOM 1381 O O . GLU A 1 177 ? 12.571 -2.682 -49.686 1.00 54.50 177 GLU A O 1
ATOM 1386 N N . ALA A 1 178 ? 11.123 -3.295 -51.286 1.00 53.41 178 ALA A N 1
ATOM 1387 C CA . ALA A 1 178 ? 9.932 -2.753 -50.617 1.00 53.41 178 ALA A CA 1
ATOM 1388 C C . ALA A 1 178 ? 9.593 -3.426 -49.267 1.00 53.41 178 ALA A C 1
ATOM 1390 O O . ALA A 1 178 ? 8.910 -2.816 -48.454 1.00 53.41 178 ALA A O 1
ATOM 1391 N N . LEU A 1 179 ? 10.072 -4.651 -49.013 1.00 53.94 179 LEU A N 1
ATOM 1392 C CA . LEU A 1 179 ? 9.856 -5.378 -47.754 1.00 53.94 179 LEU A CA 1
ATOM 1393 C C . LEU A 1 179 ? 10.963 -5.121 -46.724 1.00 53.94 179 LEU A C 1
ATOM 1395 O O . LEU A 1 179 ? 10.823 -5.518 -45.571 1.00 53.94 179 LEU A O 1
ATOM 1399 N N . THR A 1 180 ? 12.057 -4.453 -47.101 1.00 60.03 180 THR A N 1
ATOM 1400 C CA . THR A 1 180 ? 13.191 -4.195 -46.195 1.00 60.03 180 THR A CA 1
ATOM 1401 C C . THR A 1 180 ? 12.770 -3.362 -44.984 1.00 60.03 180 THR A C 1
ATOM 1403 O O . THR A 1 180 ? 13.213 -3.631 -43.871 1.00 60.03 180 THR A O 1
ATOM 1406 N N . GLY A 1 181 ? 11.870 -2.392 -45.183 1.00 61.06 181 GLY A N 1
ATOM 1407 C CA . GLY A 1 181 ? 11.307 -1.586 -44.096 1.00 61.06 181 GLY A CA 1
ATOM 1408 C C . GLY A 1 181 ? 10.480 -2.418 -43.113 1.00 61.06 181 GLY A C 1
ATOM 1409 O O . GLY A 1 181 ? 10.686 -2.319 -41.906 1.00 61.06 181 GLY A O 1
ATOM 1410 N N . ASP A 1 182 ? 9.614 -3.296 -43.622 1.00 58.75 182 ASP A N 1
ATOM 1411 C CA . ASP A 1 182 ? 8.773 -4.175 -42.799 1.00 58.75 182 ASP A CA 1
ATOM 1412 C C . ASP A 1 182 ? 9.600 -5.235 -42.061 1.00 58.75 182 ASP A C 1
ATOM 1414 O O . ASP A 1 182 ? 9.342 -5.529 -40.894 1.00 58.75 182 ASP A O 1
ATOM 1418 N N . LEU A 1 183 ? 10.634 -5.781 -42.709 1.00 60.56 183 LEU A N 1
ATOM 1419 C CA . LEU A 1 183 ? 11.558 -6.738 -42.100 1.00 60.56 183 LEU A CA 1
ATOM 1420 C C . LEU A 1 183 ? 12.416 -6.087 -41.012 1.00 60.56 183 LEU A C 1
ATOM 1422 O O . LEU A 1 183 ? 12.609 -6.687 -39.954 1.00 60.56 183 LEU A O 1
ATOM 1426 N N . LEU A 1 184 ? 12.883 -4.854 -41.225 1.00 63.88 184 LEU A N 1
ATOM 1427 C CA . LEU A 1 184 ? 13.616 -4.101 -40.209 1.00 63.88 184 LEU A CA 1
ATOM 1428 C C . LEU A 1 184 ? 12.704 -3.730 -39.032 1.00 63.88 184 LEU A C 1
ATOM 1430 O O . LEU A 1 184 ? 13.086 -3.923 -37.880 1.00 63.88 184 LEU A O 1
ATOM 1434 N N . ALA A 1 185 ? 11.475 -3.278 -39.300 1.00 60.94 185 ALA A N 1
ATOM 1435 C CA . ALA A 1 185 ? 10.480 -3.007 -38.265 1.00 60.94 185 ALA A CA 1
ATOM 1436 C C . ALA A 1 185 ? 10.136 -4.273 -37.460 1.00 60.94 185 ALA A C 1
ATOM 1438 O O . ALA A 1 185 ? 10.065 -4.224 -36.230 1.00 60.94 185 ALA A O 1
ATOM 1439 N N . ALA A 1 186 ? 9.995 -5.423 -38.126 1.00 65.56 186 ALA A N 1
ATOM 1440 C CA . ALA A 1 186 ? 9.787 -6.714 -37.477 1.00 65.56 186 ALA A CA 1
ATOM 1441 C C . ALA A 1 186 ? 11.001 -7.138 -36.634 1.00 65.56 186 ALA A C 1
ATOM 1443 O O . ALA A 1 186 ? 10.827 -7.592 -35.504 1.00 65.56 186 ALA A O 1
ATOM 1444 N N . ALA A 1 187 ? 12.225 -6.946 -37.131 1.00 66.69 187 ALA A N 1
ATOM 1445 C CA . ALA A 1 187 ? 13.449 -7.245 -36.392 1.00 66.69 187 ALA A CA 1
ATOM 1446 C C . ALA A 1 187 ? 13.599 -6.357 -35.143 1.00 66.69 187 ALA A C 1
ATOM 1448 O O . ALA A 1 187 ? 13.889 -6.868 -34.058 1.00 66.69 187 ALA A O 1
ATOM 1449 N N . ILE A 1 188 ? 13.325 -5.052 -35.257 1.00 65.31 188 ILE A N 1
ATOM 1450 C CA . ILE A 1 188 ? 13.313 -4.108 -34.128 1.00 65.31 188 ILE A CA 1
ATOM 1451 C C . ILE A 1 188 ? 12.250 -4.521 -33.103 1.00 65.31 188 ILE A C 1
ATOM 1453 O O . ILE A 1 188 ? 12.546 -4.623 -31.912 1.00 65.31 188 ILE A O 1
ATOM 1457 N N . TYR A 1 189 ? 11.031 -4.831 -33.554 1.00 66.62 189 TYR A N 1
ATOM 1458 C CA . TYR A 1 189 ? 9.939 -5.275 -32.686 1.00 66.62 189 TYR A CA 1
ATOM 1459 C C . TYR A 1 189 ? 10.271 -6.576 -31.940 1.00 66.62 189 TYR A C 1
ATOM 1461 O O . TYR A 1 189 ? 10.054 -6.676 -30.729 1.00 66.62 189 TYR A O 1
ATOM 1469 N N . LEU A 1 190 ? 10.822 -7.576 -32.634 1.00 67.19 190 LEU A N 1
ATOM 1470 C CA . LEU A 1 190 ? 11.203 -8.857 -32.035 1.00 67.19 190 LEU A CA 1
ATOM 1471 C C . LEU A 1 190 ? 12.357 -8.702 -31.040 1.00 67.19 190 LEU A C 1
ATOM 1473 O O . LEU A 1 190 ? 12.333 -9.329 -29.980 1.00 67.19 190 LEU A O 1
ATOM 1477 N N . THR A 1 191 ? 13.319 -7.829 -31.334 1.00 65.19 191 THR A N 1
ATOM 1478 C CA . THR A 1 191 ? 14.435 -7.522 -30.430 1.00 65.19 191 THR A CA 1
ATOM 1479 C C . THR A 1 191 ? 13.934 -6.802 -29.177 1.00 65.19 191 THR A C 1
ATOM 1481 O O . THR A 1 191 ? 14.210 -7.245 -28.062 1.00 65.19 191 THR A O 1
ATOM 1484 N N . ALA A 1 192 ? 13.086 -5.779 -29.329 1.00 63.25 192 ALA A N 1
ATOM 1485 C CA . ALA A 1 192 ? 12.450 -5.091 -28.205 1.00 63.25 192 ALA A CA 1
ATOM 1486 C C . ALA A 1 192 ? 11.604 -6.043 -27.340 1.00 63.25 192 ALA A C 1
ATOM 1488 O O . ALA A 1 192 ? 11.602 -5.939 -26.116 1.00 63.25 192 ALA A O 1
ATOM 1489 N N . ARG A 1 193 ? 10.918 -7.015 -27.956 1.00 66.69 193 ARG A N 1
ATOM 1490 C CA . ARG A 1 193 ? 10.151 -8.044 -27.240 1.00 66.69 193 ARG A CA 1
ATOM 1491 C C . ARG A 1 193 ? 11.042 -9.039 -26.495 1.00 66.69 193 ARG A C 1
ATOM 1493 O O . ARG A 1 193 ? 10.666 -9.452 -25.405 1.00 66.69 193 ARG A O 1
ATOM 1500 N N . LYS A 1 194 ? 12.189 -9.426 -27.059 1.00 64.94 194 LYS A N 1
ATOM 1501 C CA . LYS A 1 194 ? 13.146 -10.355 -26.433 1.00 64.94 194 LYS A CA 1
ATOM 1502 C C . LYS A 1 194 ? 13.819 -9.749 -25.197 1.00 64.94 194 LYS A C 1
ATOM 1504 O O . LYS A 1 194 ? 14.083 -10.475 -24.248 1.00 64.94 194 LYS A O 1
ATOM 1509 N N . HIS A 1 195 ? 14.066 -8.439 -25.209 1.00 56.66 195 HIS A N 1
ATOM 1510 C CA . HIS A 1 195 ? 14.679 -7.711 -24.090 1.00 56.66 195 HIS A CA 1
ATOM 1511 C C . HIS A 1 195 ? 13.672 -7.137 -23.089 1.00 56.66 195 HIS A C 1
ATOM 1513 O O . HIS A 1 195 ? 14.061 -6.645 -22.032 1.00 56.66 195 HIS A O 1
ATOM 1519 N N . ARG A 1 196 ? 12.371 -7.211 -23.384 1.00 54.25 196 ARG A N 1
ATOM 1520 C CA . ARG A 1 196 ? 11.332 -6.937 -22.397 1.00 54.25 196 ARG A CA 1
ATOM 1521 C C . ARG A 1 196 ? 11.217 -8.168 -21.509 1.00 54.25 196 ARG A C 1
ATOM 1523 O O . ARG A 1 196 ? 10.609 -9.155 -21.918 1.00 54.25 196 ARG A O 1
ATOM 1530 N N . ASP A 1 197 ? 11.821 -8.102 -20.325 1.00 45.28 197 ASP A N 1
ATOM 1531 C CA . ASP A 1 197 ? 11.733 -9.165 -19.325 1.00 45.28 197 ASP A CA 1
ATOM 1532 C C . ASP A 1 197 ? 10.275 -9.638 -19.203 1.00 45.28 197 ASP A C 1
ATOM 1534 O O . ASP A 1 197 ? 9.375 -8.806 -18.997 1.00 45.28 197 ASP A O 1
ATOM 1538 N N . PRO A 1 198 ? 9.990 -10.942 -19.370 1.00 47.91 198 PRO A N 1
ATOM 1539 C CA . PRO A 1 198 ? 8.658 -11.463 -19.145 1.00 47.91 198 PRO A CA 1
ATOM 1540 C C . PRO A 1 198 ? 8.380 -11.340 -17.652 1.00 47.91 198 PRO A C 1
ATOM 1542 O O . PRO A 1 198 ? 8.742 -12.208 -16.863 1.00 47.91 198 PRO A O 1
ATOM 1545 N N . HIS A 1 199 ? 7.753 -10.233 -17.253 1.00 44.62 199 HIS A N 1
ATOM 1546 C CA . HIS A 1 199 ? 7.310 -10.042 -15.883 1.00 44.62 199 HIS A CA 1
ATOM 1547 C C . HIS A 1 199 ? 6.441 -11.252 -15.498 1.00 44.62 199 HIS A C 1
ATOM 1549 O O . HIS A 1 199 ? 5.405 -11.475 -16.143 1.00 44.62 199 HIS A O 1
ATOM 1555 N N . PRO A 1 200 ? 6.829 -12.044 -14.482 1.00 41.31 200 PRO A N 1
ATOM 1556 C CA . PRO A 1 200 ? 6.035 -13.179 -14.042 1.00 41.31 200 PRO A CA 1
ATOM 1557 C C . PRO A 1 200 ? 4.775 -12.631 -13.366 1.00 41.31 200 PRO A C 1
ATOM 1559 O O . PRO A 1 200 ? 4.787 -12.285 -12.190 1.00 41.31 200 PRO A O 1
ATOM 1562 N N . GLY A 1 201 ? 3.701 -12.473 -14.144 1.00 47.69 201 GLY A N 1
ATOM 1563 C CA . GLY A 1 201 ? 2.413 -12.010 -13.631 1.00 47.69 201 GLY A CA 1
ATOM 1564 C C . GLY A 1 201 ? 1.563 -11.135 -14.549 1.00 47.69 201 GLY A C 1
ATOM 1565 O O . GLY A 1 201 ? 0.511 -10.711 -14.091 1.00 47.69 201 GLY A O 1
ATOM 1566 N N . SER A 1 202 ? 1.946 -10.846 -15.801 1.00 41.62 202 SER A N 1
ATOM 1567 C CA . SER A 1 202 ? 1.064 -10.095 -16.715 1.00 41.62 202 SER A CA 1
ATOM 1568 C C . SER A 1 202 ? 0.081 -11.034 -17.440 1.00 41.62 202 SER A C 1
ATOM 1570 O O . SER A 1 202 ? 0.508 -11.799 -18.310 1.00 41.62 202 SER A O 1
ATOM 1572 N N . PRO A 1 203 ? -1.229 -11.017 -17.123 1.00 48.62 203 PRO A N 1
ATOM 1573 C CA . PRO A 1 203 ? -2.221 -11.840 -17.792 1.00 48.62 203 PRO A CA 1
ATOM 1574 C C . PRO A 1 203 ? -2.842 -11.015 -18.924 1.00 48.62 203 PRO A C 1
ATOM 1576 O O . PRO A 1 203 ? -3.760 -10.233 -18.697 1.00 48.62 203 PRO A O 1
ATOM 1579 N N . GLY A 1 204 ? -2.326 -11.149 -20.148 1.00 48.22 204 GLY A N 1
ATOM 1580 C CA . GLY A 1 204 ? -2.949 -10.483 -21.297 1.00 48.22 204 GLY A CA 1
ATOM 1581 C C . GLY A 1 204 ? -2.023 -10.199 -22.470 1.00 48.22 204 GLY A C 1
ATOM 1582 O O . GLY A 1 204 ? -1.806 -9.044 -22.823 1.00 48.22 204 GLY A O 1
ATOM 1583 N N . GLY A 1 205 ? -1.509 -11.244 -23.120 1.00 40.34 205 GLY A N 1
ATOM 1584 C CA . GLY A 1 205 ? -1.058 -11.116 -24.504 1.00 40.34 205 GLY A CA 1
ATOM 1585 C C . GLY A 1 205 ? -2.279 -11.122 -25.422 1.00 40.34 205 GLY A C 1
ATOM 1586 O O . GLY A 1 205 ? -2.910 -12.164 -25.580 1.00 40.34 205 GLY A O 1
ATOM 1587 N N . LEU A 1 206 ? -2.642 -9.970 -25.992 1.00 36.50 206 LEU A N 1
ATOM 1588 C CA . LEU A 1 206 ? -3.704 -9.889 -26.999 1.00 36.50 206 LEU A CA 1
ATOM 1589 C C . LEU A 1 206 ? -3.333 -10.747 -28.226 1.00 36.50 206 LEU A C 1
ATOM 1591 O O . LEU A 1 206 ? -2.200 -10.646 -28.708 1.00 36.50 206 LEU A O 1
ATOM 1595 N N . PRO A 1 207 ? -4.257 -11.562 -28.765 1.00 40.78 207 PRO A N 1
ATOM 1596 C CA . PRO A 1 207 ? -4.027 -12.255 -30.022 1.00 40.78 207 PRO A CA 1
ATOM 1597 C C . PRO A 1 207 ? -4.042 -11.233 -31.163 1.00 40.78 207 PRO A C 1
ATOM 1599 O O . PRO A 1 207 ? -5.058 -10.593 -31.430 1.00 40.78 207 PRO A O 1
ATOM 1602 N N . VAL A 1 208 ? -2.914 -11.086 -31.859 1.00 42.88 208 VAL A N 1
ATOM 1603 C CA . VAL A 1 208 ? -2.874 -10.384 -33.146 1.00 42.88 208 VAL A CA 1
ATOM 1604 C C . VAL A 1 208 ? -3.542 -11.299 -34.174 1.00 42.88 208 VAL A C 1
ATOM 1606 O O . VAL A 1 208 ? -2.913 -12.172 -34.765 1.00 42.88 208 VAL A O 1
ATOM 1609 N N . GLN A 1 209 ? -4.855 -11.143 -34.339 1.00 40.72 209 GLN A N 1
ATOM 1610 C CA . GLN A 1 209 ? -5.613 -11.723 -35.444 1.00 40.72 209 GLN A CA 1
ATOM 1611 C C . GLN A 1 209 ? -5.373 -10.863 -36.691 1.00 40.72 209 GLN A C 1
ATOM 1613 O O . GLN A 1 209 ? -6.058 -9.875 -36.936 1.00 40.72 209 GLN A O 1
ATOM 1618 N N . GLY A 1 210 ? -4.362 -11.232 -37.471 1.00 36.31 210 GLY A N 1
ATOM 1619 C CA . GLY A 1 210 ? -4.082 -10.657 -38.782 1.00 36.31 210 GLY A CA 1
ATOM 1620 C C . GLY A 1 210 ? -3.290 -11.670 -39.592 1.00 36.31 210 GLY A C 1
ATOM 1621 O O . GLY A 1 210 ? -2.121 -11.908 -39.309 1.00 36.31 210 GLY A O 1
ATOM 1622 N N . GLY A 1 211 ? -3.959 -12.336 -40.532 1.00 41.31 211 GLY A N 1
ATOM 1623 C CA . GLY A 1 211 ? -3.390 -13.423 -41.317 1.00 41.31 211 GLY A CA 1
ATOM 1624 C C . GLY A 1 211 ? -2.231 -12.963 -42.195 1.00 41.31 211 GLY A C 1
ATOM 1625 O O . GLY A 1 211 ? -2.449 -12.316 -43.210 1.00 41.31 211 GLY A O 1
ATOM 1626 N N . TYR A 1 212 ? -1.021 -13.384 -41.835 1.00 35.84 212 TYR A N 1
ATOM 1627 C CA . TYR A 1 212 ? 0.096 -13.531 -42.759 1.00 35.84 212 TYR A CA 1
ATOM 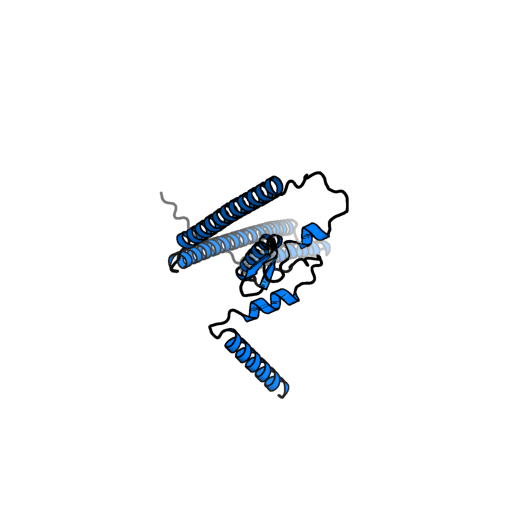1628 C C . TYR A 1 212 ? 0.713 -14.911 -42.533 1.00 35.84 212 TYR A C 1
ATOM 1630 O O . TYR A 1 212 ? 1.358 -15.186 -41.521 1.00 35.84 212 TYR A O 1
ATOM 1638 N N . SER A 1 213 ? 0.452 -15.815 -43.474 1.00 41.12 213 SER A N 1
ATOM 1639 C CA . SER A 1 213 ? 1.091 -17.122 -43.559 1.00 41.12 213 SER A CA 1
ATOM 1640 C C . SER A 1 213 ? 2.519 -16.954 -44.089 1.00 41.12 213 SER A C 1
ATOM 1642 O O . SER A 1 213 ? 2.756 -17.042 -45.291 1.00 41.12 213 SER A O 1
ATOM 1644 N N . SER A 1 214 ? 3.472 -16.684 -43.201 1.00 44.97 214 SER A N 1
ATOM 1645 C CA . SER A 1 214 ? 4.910 -16.846 -43.486 1.00 44.97 214 SER A CA 1
ATOM 1646 C C . SER A 1 214 ? 5.747 -17.128 -42.231 1.00 44.97 214 SER A C 1
ATOM 1648 O O . SER A 1 214 ? 6.957 -16.908 -42.206 1.00 44.97 214 SER A O 1
ATOM 1650 N N . VAL A 1 215 ? 5.123 -17.678 -41.183 1.00 39.53 215 VAL A N 1
ATOM 1651 C CA . VAL A 1 215 ? 5.814 -18.064 -39.937 1.00 39.53 215 VAL A CA 1
ATOM 1652 C C . VAL A 1 215 ? 6.863 -19.168 -40.178 1.00 39.53 215 VAL A C 1
ATOM 1654 O O . VAL A 1 215 ? 7.844 -19.246 -39.443 1.00 39.53 215 VAL A O 1
ATOM 1657 N N . GLU A 1 216 ? 6.742 -19.958 -41.251 1.00 37.62 216 GLU A N 1
ATOM 1658 C CA . GLU A 1 216 ? 7.761 -20.956 -41.618 1.00 37.62 216 GLU A CA 1
ATOM 1659 C C . GLU A 1 216 ? 9.062 -20.351 -42.171 1.00 37.62 216 GLU A C 1
ATOM 1661 O O . GLU A 1 216 ? 10.127 -20.934 -41.980 1.00 37.62 216 GLU A O 1
ATOM 1666 N N . THR A 1 217 ? 9.042 -19.152 -42.762 1.00 42.41 217 THR A N 1
ATOM 1667 C CA . THR A 1 217 ? 10.271 -18.546 -43.311 1.00 42.41 217 THR A CA 1
ATOM 1668 C C . THR A 1 217 ? 11.160 -17.951 -42.210 1.00 42.41 217 THR A C 1
ATOM 1670 O O . THR A 1 217 ? 12.380 -17.916 -42.347 1.00 42.41 217 THR A O 1
ATOM 1673 N N . VAL A 1 218 ? 10.586 -17.555 -41.069 1.00 43.62 218 VAL A N 1
ATOM 1674 C CA . VAL A 1 218 ? 11.327 -16.923 -39.957 1.00 43.62 218 VAL A CA 1
ATOM 1675 C C . VAL A 1 218 ? 11.954 -17.952 -39.006 1.00 43.62 218 VAL A C 1
ATOM 1677 O O . VAL A 1 218 ? 12.990 -17.681 -38.398 1.00 43.62 218 VAL A O 1
ATOM 1680 N N . LEU A 1 219 ? 11.409 -19.171 -38.928 1.00 36.25 219 LEU A N 1
ATOM 1681 C CA . LEU A 1 219 ? 11.984 -20.243 -38.102 1.00 36.25 219 LEU A CA 1
ATOM 1682 C C . LEU A 1 219 ? 13.328 -20.772 -38.631 1.00 36.25 219 LEU A C 1
ATOM 1684 O O . LEU A 1 219 ? 14.085 -21.368 -37.869 1.00 36.25 219 LEU A O 1
ATOM 1688 N N . THR A 1 220 ? 13.673 -20.488 -39.889 1.00 39.72 220 THR A N 1
ATOM 1689 C CA . THR A 1 220 ? 14.965 -20.892 -40.469 1.00 39.72 220 THR A CA 1
ATOM 1690 C C . THR A 1 220 ? 16.093 -19.901 -40.139 1.00 39.72 220 THR A C 1
ATOM 1692 O O . THR A 1 220 ? 17.257 -20.288 -40.113 1.00 39.72 220 THR A O 1
ATOM 1695 N N . PHE A 1 221 ? 15.774 -18.649 -39.780 1.00 37.69 221 PHE A N 1
ATOM 1696 C CA . PHE A 1 221 ? 16.783 -17.651 -39.384 1.00 37.69 221 PHE A CA 1
ATOM 1697 C C . PHE A 1 221 ? 17.274 -17.823 -37.937 1.00 37.69 221 PHE A C 1
ATOM 1699 O O . PHE A 1 221 ? 18.409 -17.477 -37.623 1.00 37.69 221 PHE A O 1
ATOM 1706 N N . GLY A 1 222 ? 16.465 -18.432 -37.062 1.00 38.22 222 GLY A N 1
ATOM 1707 C CA . GLY A 1 222 ? 16.873 -18.766 -35.690 1.00 38.22 222 GLY A CA 1
ATOM 1708 C C . GLY A 1 222 ? 17.896 -19.907 -35.588 1.00 38.22 222 GLY A C 1
ATOM 1709 O O . GLY A 1 222 ? 18.422 -20.147 -34.506 1.00 38.22 222 GLY A O 1
ATOM 1710 N N . ALA A 1 223 ? 18.188 -20.607 -36.689 1.00 37.88 223 ALA A N 1
ATOM 1711 C CA . ALA A 1 223 ? 19.141 -21.718 -36.730 1.00 37.88 223 ALA A CA 1
ATOM 1712 C C . ALA A 1 223 ? 20.571 -21.305 -37.140 1.00 37.88 223 ALA A C 1
ATOM 1714 O O . ALA A 1 223 ? 21.457 -22.155 -37.162 1.00 37.88 223 ALA A O 1
ATOM 1715 N N . LEU A 1 224 ? 20.806 -20.028 -37.470 1.00 41.09 224 LEU A N 1
ATOM 1716 C CA . LEU A 1 224 ? 22.048 -19.561 -38.107 1.00 41.09 224 LEU A CA 1
ATOM 1717 C C . LEU A 1 224 ? 22.943 -18.666 -37.233 1.00 41.09 224 LEU A C 1
ATOM 1719 O O . LEU A 1 224 ? 23.989 -18.226 -37.697 1.00 41.09 224 LEU A O 1
ATOM 1723 N N . THR A 1 225 ? 22.612 -18.451 -35.956 1.00 42.00 225 THR A N 1
ATOM 1724 C CA . THR A 1 225 ? 23.483 -17.717 -35.018 1.00 42.00 225 THR A CA 1
ATOM 1725 C C . THR A 1 225 ? 23.543 -18.399 -33.648 1.00 42.00 225 THR A C 1
ATOM 1727 O O . THR A 1 225 ? 22.981 -17.900 -32.676 1.00 42.00 225 THR A O 1
ATOM 1730 N N . ASP A 1 226 ? 24.224 -19.543 -33.562 1.00 45.03 226 ASP A N 1
ATOM 1731 C CA . ASP A 1 226 ? 24.746 -20.072 -32.291 1.00 45.03 226 ASP A CA 1
ATOM 1732 C C . ASP A 1 226 ? 26.205 -20.512 -32.483 1.00 45.03 226 ASP A C 1
ATOM 1734 O O . ASP A 1 226 ? 26.457 -21.656 -32.871 1.00 45.03 226 ASP A O 1
ATOM 1738 N N . PRO A 1 227 ? 27.183 -19.610 -32.278 1.00 41.91 227 PRO A N 1
ATOM 1739 C CA . PRO A 1 227 ? 28.584 -20.001 -32.240 1.00 41.91 227 PRO A CA 1
ATOM 1740 C C . PRO A 1 227 ? 28.978 -20.652 -30.904 1.00 41.91 227 PRO A C 1
ATOM 1742 O O . 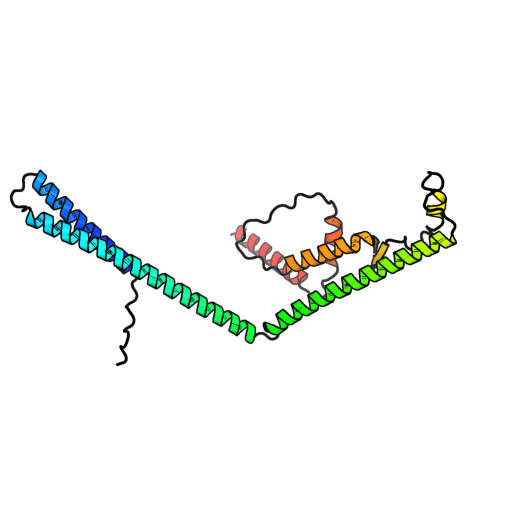PRO A 1 227 ? 29.985 -21.349 -30.874 1.00 41.91 227 PRO A O 1
ATOM 1745 N N . ASP A 1 228 ? 28.204 -20.479 -29.821 1.00 54.34 228 ASP A N 1
ATOM 1746 C CA . ASP A 1 228 ? 28.658 -20.763 -28.454 1.00 54.34 228 ASP A CA 1
ATOM 1747 C C . ASP A 1 228 ? 27.563 -21.406 -27.568 1.00 54.34 228 ASP A C 1
ATOM 1749 O O . ASP A 1 228 ? 27.016 -20.805 -26.645 1.00 54.34 228 ASP A O 1
ATOM 1753 N N . GLY A 1 229 ? 27.296 -22.696 -27.799 1.00 46.75 229 GLY A N 1
ATOM 1754 C CA . GLY A 1 229 ? 26.988 -23.689 -26.754 1.00 46.75 229 GLY A CA 1
ATOM 1755 C C . GLY A 1 229 ? 25.641 -23.627 -26.016 1.00 46.75 229 GLY A C 1
ATOM 1756 O O . GLY A 1 229 ? 25.301 -24.593 -25.320 1.00 46.75 229 GLY A O 1
ATOM 1757 N N . PHE A 1 230 ? 24.842 -22.572 -26.169 1.00 55.75 230 PHE A N 1
ATOM 1758 C CA . PHE A 1 230 ? 23.631 -22.373 -25.365 1.00 55.75 230 PHE A CA 1
ATOM 1759 C C . PHE A 1 230 ? 22.534 -23.399 -25.688 1.00 55.75 230 PHE A C 1
ATOM 1761 O O . PHE A 1 230 ? 21.900 -23.960 -24.785 1.00 55.75 230 PHE A O 1
ATOM 1768 N N . HIS A 1 231 ? 22.345 -23.741 -26.968 1.00 59.31 231 HIS A N 1
ATOM 1769 C CA . HIS A 1 231 ? 21.352 -24.749 -27.349 1.00 59.31 231 HIS A CA 1
ATOM 1770 C C . HIS A 1 231 ? 21.743 -26.173 -26.933 1.00 59.31 231 HIS A C 1
ATOM 1772 O O . HIS A 1 231 ? 20.863 -27.003 -26.685 1.00 59.31 231 HIS A O 1
ATOM 1778 N N . THR A 1 232 ? 23.040 -26.454 -26.792 1.00 71.44 232 THR A N 1
ATOM 1779 C CA . THR A 1 232 ? 23.534 -27.747 -26.301 1.00 71.44 232 THR A CA 1
ATOM 1780 C C . THR A 1 232 ? 23.252 -27.905 -24.809 1.00 71.44 232 THR A C 1
ATOM 1782 O O . THR A 1 232 ? 22.693 -28.926 -24.408 1.00 71.44 232 THR A O 1
ATOM 1785 N N . GLN A 1 233 ? 23.529 -26.874 -24.002 1.00 70.19 233 GLN A N 1
ATOM 1786 C CA . GLN A 1 233 ? 23.234 -26.884 -22.564 1.00 70.19 233 GLN A CA 1
ATOM 1787 C C . GLN A 1 233 ? 21.735 -27.027 -22.284 1.00 70.19 233 GLN A C 1
ATOM 1789 O O . GLN A 1 233 ? 21.333 -27.856 -21.470 1.00 70.19 233 GLN A O 1
ATOM 1794 N N . MET A 1 234 ? 20.893 -26.288 -23.010 1.00 69.25 234 MET A N 1
ATOM 1795 C CA . MET A 1 234 ? 19.445 -26.340 -22.805 1.00 69.25 234 MET A CA 1
ATOM 1796 C C . MET A 1 234 ? 18.845 -27.700 -23.208 1.00 69.25 234 MET A C 1
ATOM 1798 O O . MET A 1 234 ? 17.952 -28.209 -22.531 1.00 69.25 234 MET A O 1
ATOM 1802 N N . ARG A 1 235 ? 19.361 -28.346 -24.266 1.00 78.88 235 ARG A N 1
ATOM 1803 C CA . ARG A 1 235 ? 18.960 -29.721 -24.625 1.00 78.88 235 ARG A CA 1
ATOM 1804 C C . ARG A 1 235 ? 19.405 -30.741 -23.581 1.00 78.88 235 ARG A C 1
ATOM 1806 O O . ARG A 1 235 ? 18.645 -31.658 -23.281 1.00 78.88 235 ARG A O 1
ATOM 1813 N N . GLN A 1 236 ? 20.601 -30.575 -23.024 1.00 85.94 236 GLN A N 1
ATOM 1814 C CA . GLN A 1 236 ? 21.128 -31.460 -21.988 1.00 85.94 236 GLN A CA 1
ATOM 1815 C C . GLN A 1 236 ? 20.307 -31.345 -20.696 1.00 85.94 236 GLN A C 1
ATOM 1817 O O . GLN A 1 236 ? 19.896 -32.358 -20.135 1.00 85.94 236 GLN A O 1
ATOM 1822 N N . GLN A 1 237 ? 19.941 -30.122 -20.307 1.00 87.38 237 GLN A N 1
ATOM 1823 C CA . GLN A 1 237 ? 19.116 -29.859 -19.130 1.00 87.38 237 GLN A CA 1
ATOM 1824 C C . GLN A 1 237 ? 17.680 -30.394 -19.283 1.00 87.38 237 GLN A C 1
ATOM 1826 O O . GLN A 1 237 ? 17.133 -30.986 -18.354 1.00 87.38 237 GLN A O 1
ATOM 1831 N N . LEU A 1 238 ? 17.074 -30.257 -20.469 1.00 83.94 238 LEU A N 1
ATOM 1832 C CA . LEU A 1 238 ? 15.756 -30.839 -20.754 1.00 83.94 238 LEU A CA 1
ATOM 1833 C C . LEU A 1 238 ? 15.791 -32.374 -20.778 1.00 83.94 238 LEU A C 1
ATOM 1835 O O . LEU A 1 238 ? 14.846 -33.018 -20.318 1.00 83.94 238 LEU A O 1
ATOM 1839 N N . ALA A 1 239 ? 16.876 -32.972 -21.276 1.00 90.25 239 ALA A N 1
ATOM 1840 C CA . ALA A 1 239 ? 17.062 -34.420 -21.246 1.00 90.25 239 ALA A CA 1
ATOM 1841 C C . ALA A 1 239 ? 17.203 -34.949 -19.807 1.00 90.25 239 ALA A C 1
ATOM 1843 O O . ALA A 1 239 ? 16.597 -35.969 -19.471 1.00 90.25 239 ALA A O 1
ATOM 1844 N N . GLU A 1 240 ? 17.931 -34.236 -18.942 1.00 92.00 240 GLU A N 1
ATOM 1845 C CA . GLU A 1 240 ? 18.059 -34.571 -17.519 1.00 92.00 240 GLU A CA 1
ATOM 1846 C C . GLU A 1 240 ? 16.722 -34.459 -16.779 1.00 92.00 240 GLU A C 1
ATOM 1848 O O . GLU A 1 240 ? 16.329 -35.396 -16.084 1.00 92.00 240 GLU A O 1
ATOM 1853 N N . GLN A 1 241 ? 15.963 -33.379 -16.991 1.00 89.25 241 GLN A N 1
ATOM 1854 C CA . GLN A 1 241 ? 14.638 -33.216 -16.381 1.00 89.25 241 GLN A CA 1
ATOM 1855 C C . GLN A 1 241 ? 13.658 -34.310 -16.823 1.00 89.25 241 GLN A C 1
ATOM 1857 O O . GLN A 1 241 ? 12.915 -34.852 -16.001 1.00 89.25 241 GLN A O 1
ATOM 1862 N N . ALA A 1 242 ? 13.680 -34.687 -18.104 1.00 89.06 242 ALA A N 1
ATOM 1863 C CA . ALA A 1 242 ? 12.851 -35.773 -18.617 1.00 89.06 242 ALA A CA 1
ATOM 1864 C C . ALA A 1 242 ? 13.235 -37.134 -18.008 1.00 89.06 242 ALA A C 1
ATOM 1866 O O . ALA A 1 242 ? 12.354 -37.935 -17.690 1.00 89.06 242 ALA A O 1
ATOM 1867 N N . ALA A 1 243 ? 14.531 -37.397 -17.806 1.00 90.19 243 ALA A N 1
ATOM 1868 C CA . ALA A 1 243 ? 14.999 -38.609 -17.136 1.00 90.19 243 ALA A CA 1
ATOM 1869 C C . ALA A 1 243 ? 14.568 -38.647 -15.658 1.00 90.19 243 ALA A C 1
ATOM 1871 O O . ALA A 1 243 ? 14.113 -39.681 -15.169 1.00 90.19 243 ALA A O 1
ATOM 1872 N N . GLN A 1 244 ? 14.631 -37.509 -14.966 1.00 88.50 244 GLN A N 1
ATOM 1873 C CA . GLN A 1 244 ? 14.236 -37.389 -13.561 1.00 88.50 244 GLN A CA 1
ATOM 1874 C C . GLN A 1 244 ? 12.723 -37.568 -13.364 1.00 88.50 244 GLN A C 1
ATOM 1876 O O . GLN A 1 244 ? 12.292 -38.239 -12.427 1.00 88.50 244 GLN A O 1
ATOM 1881 N N . ALA A 1 245 ? 11.909 -37.044 -14.285 1.00 84.69 245 ALA A N 1
ATOM 1882 C CA . ALA A 1 245 ? 10.461 -37.248 -14.284 1.00 84.69 245 ALA A CA 1
ATOM 1883 C C . ALA A 1 245 ? 10.074 -38.725 -14.500 1.00 84.69 245 ALA A C 1
ATOM 1885 O O . ALA A 1 245 ? 9.160 -39.228 -13.843 1.00 84.69 245 ALA A O 1
ATOM 1886 N N . ARG A 1 246 ? 10.797 -39.446 -15.370 1.00 91.69 246 ARG A N 1
ATOM 1887 C CA . ARG A 1 246 ? 10.607 -40.896 -15.562 1.00 91.69 246 ARG A CA 1
ATOM 1888 C C . ARG A 1 246 ? 10.987 -41.690 -14.309 1.00 91.69 246 ARG A C 1
ATOM 1890 O O . ARG A 1 246 ? 10.205 -42.510 -13.852 1.00 91.69 246 ARG A O 1
ATOM 1897 N N . ALA A 1 247 ? 12.116 -41.372 -13.679 1.00 88.69 247 ALA A N 1
ATOM 1898 C CA . ALA A 1 247 ? 12.542 -42.043 -12.447 1.00 88.69 247 ALA A CA 1
ATOM 1899 C C . ALA A 1 247 ? 11.576 -41.832 -11.261 1.00 88.69 247 ALA A C 1
ATOM 1901 O O . ALA A 1 247 ? 11.467 -42.694 -10.391 1.00 88.69 247 ALA A O 1
ATOM 1902 N N . ASN A 1 248 ? 10.867 -40.699 -11.218 1.00 79.94 248 ASN A N 1
ATOM 1903 C CA . ASN A 1 248 ? 9.873 -40.412 -10.181 1.00 79.94 248 ASN A CA 1
ATOM 1904 C C . ASN A 1 248 ? 8.512 -41.079 -10.424 1.00 79.94 248 ASN A C 1
ATOM 1906 O O . ASN A 1 248 ? 7.721 -41.155 -9.492 1.00 79.94 248 ASN A O 1
ATOM 1910 N N . THR A 1 249 ? 8.223 -41.534 -11.646 1.00 81.19 249 THR A N 1
ATOM 1911 C CA . THR A 1 249 ? 6.960 -42.223 -11.972 1.00 81.19 249 THR A CA 1
ATOM 1912 C C . THR A 1 249 ? 7.050 -43.743 -11.822 1.00 81.19 249 THR A C 1
ATOM 1914 O O . THR A 1 249 ? 6.018 -44.404 -11.777 1.00 81.19 249 THR A O 1
ATOM 1917 N N . GLU A 1 250 ? 8.260 -44.296 -11.696 1.00 81.56 250 GLU A N 1
ATOM 1918 C CA . GLU A 1 250 ? 8.515 -45.728 -11.462 1.00 81.56 250 GLU A CA 1
ATOM 1919 C C . GLU A 1 250 ? 8.705 -46.095 -9.972 1.00 81.56 250 GLU A C 1
ATOM 1921 O O . GLU A 1 250 ? 8.984 -47.252 -9.656 1.00 81.56 250 GLU A O 1
ATOM 1926 N N . LYS A 1 251 ? 8.550 -45.132 -9.053 1.00 66.69 251 LYS A N 1
ATOM 1927 C CA . LYS A 1 251 ? 8.525 -45.347 -7.595 1.00 66.69 251 LYS A CA 1
ATOM 1928 C C . LYS A 1 251 ? 7.104 -45.281 -7.056 1.00 66.69 251 LYS A C 1
ATOM 1930 O O . LYS A 1 251 ? 6.813 -46.076 -6.137 1.00 66.69 251 LYS A O 1
#

pLDDT: mean 74.7, std 20.78, range [35.84, 98.62]

Secondary structure (DSSP, 8-state):
-----PPPPPPPHHHHHHHHHHHHHHHHHHHHHHHHHHTT-TT--HHHHHHHHHHHHHHHHHHHHHHHHHHHHHHHHHHHHHHHHHHHHHHHHHHSSS-HHHHHHHHHHHHHHHHHHHHHHHHHHHHHHHHHHHHHHHHT--TT--SS--TTTTTTT--TTS--TTEEEETTEEEEGGGHHHHHHHHHHHHHHHHS---TT-------------HHHHTTGGGS---SSHHHHHHHHHHHHHHHHHHHH--

Organism: NCBI:txid479978

Foldseek 3Di:
DDPPPPDDDAQDPVNLVVLVVQLVVLVVLLVVLVVCVVVVNPVRDPVNSVVSVVSNVVSVVSSVVSVVRNVVNVVVVVVVVVVVVVVVVQVVLVPDDCHPVNVVVVVVVVVVVVVVVVVVLVVVVVVVVVVVVVVCVVVVPDPPPPDDDPPPVVCVPPPVVDDDPQFDQDPNDTHGVVCPVVVVVVVVVVVVVVPPPPDVDDPDDDDPPDDDPDPVVVVVVVVPDDPDCPVVVVVVVVVVVVVVVVVVVVD

Sequence (251 aa):
MTSTTEAEPDVTDDDVTRAEREATEAAELVDALEDRVRDGDDSVTPDQIEQARSLGRFARLRAQATARKAERTKERQRRQALEQARTEIRQRMADEAGGLADVDKALTDVSEAVERFITLAEAHNAWHAEMRQRIRDLAGVDPHSTRGGDREAQLAFADPERTVPGYVALDGQLIHEALTGDLLAAAIYLTARKHRDPHPGSPGGLPVQGGYSSVETVLTFGALTDPDGFHTQMRQQLAEQAAQARANTEK

Radius of gyration: 39.29 Å; chains: 1; bounding box: 68×71×117 Å